Protein AF-A0A968JVI6-F1 (afdb_monomer_lite)

Sequence (259 aa):
MYRVFVDIMGSRYLGQNTLLYLMDGLWGTSEEHLPPAKFRTSPFNNNWSNSILASLDPVAIESVCLDILQKEFVTEEINSNDNLTRYNFVQWNAVDDYLHQAASSSNWPLGIIYDPDNSGIPLASLGVHEHWNNPDDMLYSGNLGTGNGIELIRSFYSEKLSSLNFKNEISVKNIKIFPNPANDFTFLSLTLQSDAIVKVTIFSLSGNEIFAPGLFKLHSGNHNLNISLNGVVSGYYTLITEVIVDGKTEISRIKLVVK

pLDDT: mean 86.93, std 12.97, range [35.56, 98.19]

Foldseek 3Di:
DDDVVLLQCQDPVHNVPDQKDKDQQQFDAQDPPWDTAQQCDPPRNRHGPRDIDMDRFPLQRVLLVLLSSQRRQVDFDCQDPVRGGHHNCSPDPPPCLSSVVLQDVVSDPPPDFHDSVPPPDGDDRRADHDFAPDPPVRQDCVNVVVDPHDGDQDDDDDDPPPPPDDPDPDQKDDFDWPDAQDEQKIKTKIAGQAFWWKWKWKADSSGDTPDTQDIDGDGGGIDIDIGGCVPPDFDKIKIWIWIGDPNDTDIDIDIGGYD

Radius of gyration: 24.38 Å; chains: 1; bounding box: 55×46×65 Å

Secondary structure (DSSP, 8-state):
---HHHHHHH-TTTGGG---EEEEESSB-SSTTSPPB-B-STTTSSB---EEEEES-HHHHHHHHHHHHHHH--S-BSS-TTS--B--GGGSTTTTHHHHHHH-GGGPPTT----TT-SS------S-----S-TTT---HHHHTSSSS--------------S------SEEEEEEESSSBSSEEEEEEEESS-EEEEEEEEETTS-EEEEEEEEEE-SEEEEEEEE-TTPPSEEEEEEEEEEETTEEEEEEEEEEE-

Structure (mmCIF, N/CA/C/O backbone):
data_AF-A0A968JVI6-F1
#
_entry.id   AF-A0A968JVI6-F1
#
loop_
_atom_site.group_PDB
_atom_site.id
_atom_site.type_symbol
_atom_site.label_atom_id
_atom_site.label_alt_id
_atom_site.label_comp_id
_atom_site.label_asym_id
_atom_site.label_entity_id
_atom_site.label_seq_id
_atom_site.pdbx_PDB_ins_code
_atom_site.Cartn_x
_atom_site.Cartn_y
_atom_site.Cartn_z
_atom_site.occupancy
_atom_site.B_iso_or_equiv
_atom_site.auth_seq_id
_atom_site.auth_comp_id
_atom_site.auth_asym_id
_atom_site.auth_atom_id
_atom_site.pdbx_PDB_model_num
ATOM 1 N N . MET A 1 1 ? 14.091 3.556 -21.023 1.00 91.56 1 MET A N 1
ATOM 2 C CA . MET A 1 1 ? 15.462 3.518 -20.455 1.00 91.56 1 MET A CA 1
ATOM 3 C C . MET A 1 1 ? 15.581 2.296 -19.552 1.00 91.56 1 MET A C 1
ATOM 5 O O . MET A 1 1 ? 14.561 1.898 -19.003 1.00 91.56 1 MET A O 1
ATOM 9 N N . TYR A 1 2 ? 16.768 1.692 -19.425 1.00 95.25 2 TYR A N 1
ATOM 10 C CA . TYR A 1 2 ? 17.009 0.608 -18.460 1.00 95.25 2 TYR A CA 1
ATOM 11 C C . TYR A 1 2 ? 16.780 1.091 -17.016 1.00 95.25 2 TYR A C 1
ATOM 13 O O . TYR A 1 2 ? 17.110 2.234 -16.687 1.00 95.25 2 TYR A O 1
ATOM 21 N N . ARG A 1 3 ? 16.214 0.232 -16.164 1.00 96.88 3 ARG A N 1
ATOM 22 C CA . ARG A 1 3 ? 15.854 0.521 -14.773 1.00 96.88 3 ARG A CA 1
ATOM 23 C C . ARG A 1 3 ? 16.437 -0.549 -13.851 1.00 96.88 3 ARG A C 1
ATOM 25 O O . ARG A 1 3 ? 15.940 -1.664 -13.789 1.00 96.88 3 ARG A O 1
ATOM 32 N N . VAL A 1 4 ? 17.461 -0.168 -13.087 1.00 95.94 4 VAL A N 1
ATOM 33 C CA . VAL A 1 4 ? 18.193 -1.071 -12.177 1.00 95.94 4 VAL A CA 1
ATOM 34 C C . VAL A 1 4 ? 17.304 -1.740 -11.122 1.00 95.94 4 VAL A C 1
ATOM 36 O O . VAL A 1 4 ? 17.571 -2.867 -10.719 1.00 95.94 4 VAL A O 1
ATOM 39 N N . PHE A 1 5 ? 16.217 -1.086 -10.702 1.00 95.62 5 PHE A N 1
ATOM 40 C CA . PHE A 1 5 ? 15.290 -1.656 -9.724 1.00 95.62 5 PHE A CA 1
ATOM 41 C C . PHE A 1 5 ? 14.633 -2.951 -10.207 1.00 95.62 5 PHE A C 1
ATOM 43 O O . PHE A 1 5 ? 14.422 -3.842 -9.393 1.00 95.62 5 PHE A O 1
ATOM 50 N N . VAL A 1 6 ? 14.410 -3.114 -11.516 1.00 97.25 6 VAL A N 1
ATOM 51 C CA . VAL A 1 6 ? 13.840 -4.351 -12.073 1.00 97.25 6 VAL A CA 1
ATOM 52 C C . VAL A 1 6 ? 14.776 -5.540 -11.829 1.00 97.25 6 VAL A C 1
ATOM 54 O O . VAL A 1 6 ? 14.314 -6.611 -11.451 1.00 97.25 6 VAL A O 1
ATOM 57 N N . ASP A 1 7 ? 16.095 -5.347 -11.948 1.00 96.25 7 ASP A N 1
ATOM 58 C CA . ASP A 1 7 ? 17.077 -6.396 -11.642 1.00 96.25 7 ASP A CA 1
ATOM 59 C C . ASP A 1 7 ? 17.171 -6.690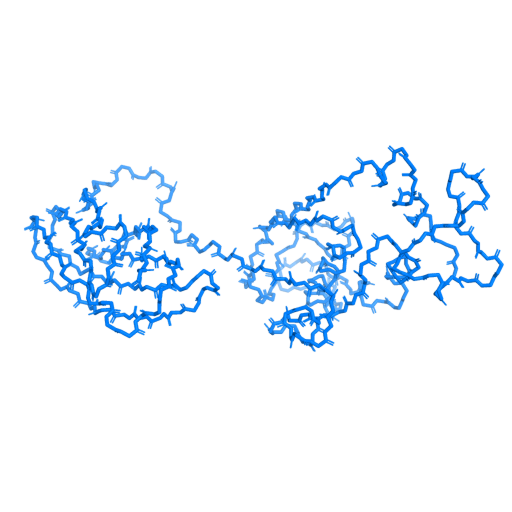 -10.141 1.00 96.25 7 ASP A C 1
ATOM 61 O O . ASP A 1 7 ? 17.319 -7.843 -9.742 1.00 96.25 7 ASP A O 1
ATOM 65 N N . ILE A 1 8 ? 17.049 -5.668 -9.289 1.00 95.25 8 ILE A N 1
ATOM 66 C CA . ILE A 1 8 ? 17.048 -5.843 -7.828 1.00 95.25 8 ILE A CA 1
ATOM 67 C C . ILE A 1 8 ? 15.812 -6.643 -7.387 1.00 95.25 8 ILE A C 1
ATOM 69 O O . ILE A 1 8 ? 15.939 -7.604 -6.623 1.00 95.25 8 ILE A O 1
ATOM 73 N N . MET A 1 9 ? 14.631 -6.282 -7.897 1.00 95.69 9 MET A N 1
ATOM 74 C CA . MET A 1 9 ? 13.372 -6.994 -7.649 1.00 95.69 9 MET A CA 1
ATOM 75 C C . MET A 1 9 ? 13.391 -8.402 -8.256 1.00 95.69 9 MET A C 1
ATOM 77 O O . MET A 1 9 ? 12.853 -9.340 -7.678 1.00 95.69 9 MET A O 1
ATOM 81 N N . GLY A 1 10 ? 14.026 -8.569 -9.413 1.00 95.12 10 GLY A N 1
ATOM 82 C CA . GLY A 1 10 ? 14.095 -9.840 -10.120 1.00 95.12 10 GLY A CA 1
ATOM 83 C C . GLY A 1 10 ? 15.211 -10.773 -9.663 1.00 95.12 10 GLY A C 1
ATOM 84 O O . GLY A 1 10 ? 15.211 -11.926 -10.072 1.00 95.12 10 GLY A O 1
ATOM 85 N N . SER A 1 11 ? 16.173 -10.329 -8.852 1.00 94.31 11 SER A N 1
ATOM 86 C CA . SER A 1 11 ? 17.315 -11.169 -8.477 1.00 94.31 11 SER A CA 1
ATOM 87 C C . SER A 1 11 ? 16.909 -12.318 -7.556 1.00 94.31 11 SER A C 1
ATOM 89 O O . SER A 1 11 ? 16.212 -12.114 -6.553 1.00 94.31 11 SER A O 1
ATOM 91 N N . ARG A 1 12 ? 17.461 -13.514 -7.806 1.00 92.31 12 ARG A N 1
ATOM 92 C CA . ARG A 1 12 ? 17.293 -14.679 -6.923 1.00 92.31 12 ARG A CA 1
ATOM 93 C C . ARG A 1 12 ? 17.765 -14.464 -5.493 1.00 92.31 12 ARG A C 1
ATOM 95 O O . ARG A 1 12 ? 17.363 -15.204 -4.610 1.00 92.31 12 ARG A O 1
ATOM 102 N N . TYR A 1 13 ? 18.672 -13.519 -5.252 1.00 90.88 13 TYR A N 1
ATOM 103 C CA . TYR A 1 13 ? 19.233 -13.288 -3.919 1.00 90.88 13 TYR A CA 1
ATOM 104 C C . TYR A 1 13 ? 18.438 -12.275 -3.097 1.00 90.88 13 TYR A C 1
ATOM 106 O O . TYR A 1 13 ? 18.638 -12.205 -1.887 1.00 90.88 13 TYR A O 1
ATOM 114 N N . LEU A 1 14 ? 17.564 -11.501 -3.745 1.00 88.69 14 LEU A N 1
ATOM 115 C CA . LEU A 1 14 ? 16.794 -10.430 -3.123 1.00 88.69 14 LEU A CA 1
ATOM 116 C C . LEU A 1 14 ? 15.301 -10.662 -3.353 1.00 88.69 14 LEU A C 1
ATOM 118 O O . LEU A 1 14 ? 14.672 -11.368 -2.56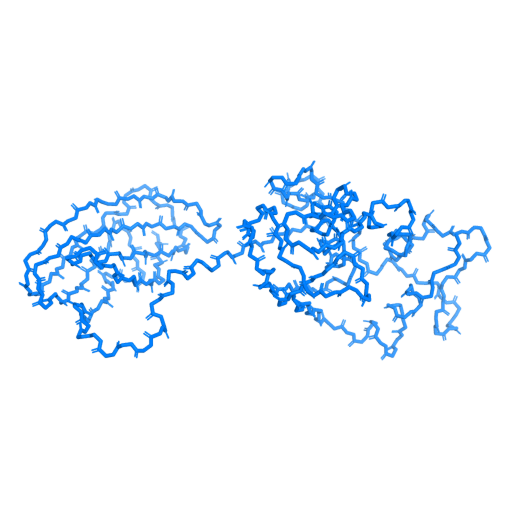3 1.00 88.69 14 LEU A O 1
ATOM 122 N N . GLY A 1 15 ? 14.727 -10.101 -4.421 1.00 89.19 15 GLY A N 1
ATOM 123 C CA . GLY A 1 15 ? 13.276 -10.081 -4.583 1.00 89.19 15 GLY A CA 1
ATOM 124 C C . GLY A 1 15 ? 12.644 -11.462 -4.760 1.00 89.19 15 GLY A C 1
ATOM 125 O O . GLY A 1 15 ? 11.678 -11.746 -4.064 1.00 89.19 15 GLY A O 1
ATOM 126 N N . GLN A 1 16 ? 13.224 -12.388 -5.538 1.00 87.75 16 GLN A N 1
ATOM 127 C CA . GLN A 1 16 ? 12.621 -13.733 -5.674 1.00 87.75 16 GLN A CA 1
ATOM 128 C C . GLN A 1 16 ? 12.707 -14.589 -4.394 1.00 87.75 16 GLN A C 1
ATOM 130 O O . GLN A 1 16 ? 12.005 -15.591 -4.276 1.00 87.75 16 GLN A O 1
ATOM 135 N N . ASN A 1 17 ? 13.547 -14.204 -3.427 1.00 91.00 17 ASN A N 1
ATOM 136 C CA . ASN A 1 17 ? 13.607 -14.828 -2.100 1.00 91.00 17 ASN A CA 1
ATOM 137 C C . ASN A 1 17 ? 12.777 -14.070 -1.048 1.00 91.00 17 ASN A C 1
ATOM 139 O O . ASN A 1 17 ? 12.772 -14.454 0.124 1.00 91.00 17 ASN A O 1
ATOM 143 N N . THR A 1 18 ? 12.089 -12.998 -1.441 1.00 91.75 18 THR A N 1
ATOM 144 C CA . THR A 1 18 ? 11.272 -12.178 -0.549 1.00 91.75 18 THR A CA 1
ATOM 145 C C . THR A 1 18 ? 9.805 -12.541 -0.725 1.00 91.75 18 THR A C 1
ATOM 147 O O . THR A 1 18 ? 9.250 -12.431 -1.810 1.00 91.75 18 THR A O 1
ATOM 150 N N . LEU A 1 19 ? 9.168 -12.984 0.361 1.00 92.62 19 LEU A N 1
ATOM 151 C CA . LEU A 1 19 ? 7.751 -13.358 0.344 1.00 92.62 19 LEU A CA 1
ATOM 152 C C . LEU A 1 19 ? 6.831 -12.205 0.761 1.00 92.62 19 LEU A C 1
ATOM 154 O O . LEU A 1 19 ? 5.738 -12.074 0.228 1.00 92.62 19 LEU A O 1
ATOM 158 N N . LEU A 1 20 ? 7.241 -11.413 1.754 1.00 95.44 20 LEU A N 1
ATOM 159 C CA . LEU A 1 20 ? 6.416 -10.376 2.368 1.00 95.44 20 LEU A CA 1
ATOM 160 C C . LEU A 1 20 ? 7.133 -9.032 2.302 1.00 95.44 20 LEU A C 1
ATOM 162 O O . LEU A 1 20 ? 8.253 -8.899 2.795 1.00 95.44 20 LEU A O 1
ATOM 166 N N . TYR A 1 21 ? 6.437 -8.038 1.766 1.00 95.88 21 TYR A N 1
ATOM 167 C CA . TYR A 1 21 ? 6.870 -6.653 1.690 1.00 95.88 21 TYR A CA 1
ATOM 168 C C . TYR A 1 21 ? 6.099 -5.836 2.717 1.00 95.88 21 TYR A C 1
ATOM 170 O O . TYR A 1 21 ? 4.871 -5.903 2.767 1.00 95.88 21 TYR A O 1
ATOM 178 N N . LEU A 1 22 ? 6.825 -5.082 3.542 1.00 96.81 22 LEU A N 1
ATOM 179 C CA . LEU A 1 22 ? 6.268 -4.167 4.533 1.00 96.81 22 LEU A CA 1
ATOM 180 C C . LEU A 1 22 ? 6.827 -2.772 4.276 1.00 96.81 22 LEU A C 1
ATOM 182 O O . LEU A 1 22 ? 8.042 -2.584 4.287 1.00 96.81 22 LEU A O 1
ATOM 186 N N . MET A 1 23 ? 5.939 -1.805 4.080 1.00 95.69 23 MET A N 1
ATOM 187 C CA . MET A 1 23 ? 6.285 -0.393 3.998 1.00 95.69 23 MET A CA 1
ATOM 188 C C . MET A 1 23 ? 5.797 0.302 5.267 1.00 95.69 23 MET A C 1
ATOM 190 O O . MET A 1 23 ? 4.608 0.264 5.592 1.00 95.69 23 MET A O 1
ATOM 194 N N . ASP A 1 24 ? 6.737 0.908 5.988 1.00 94.44 24 ASP A N 1
ATOM 195 C CA . ASP A 1 24 ? 6.455 1.791 7.114 1.00 94.44 24 ASP A CA 1
ATOM 196 C C . ASP A 1 24 ? 6.419 3.237 6.612 1.00 94.44 24 ASP A C 1
ATOM 198 O O . ASP A 1 24 ? 7.422 3.794 6.165 1.00 94.44 24 ASP A O 1
ATOM 202 N N . GLY A 1 25 ? 5.233 3.826 6.679 1.00 92.25 25 GLY A N 1
ATOM 203 C CA . GLY A 1 25 ? 4.957 5.211 6.351 1.00 92.25 25 GLY A CA 1
ATOM 204 C C . GLY A 1 25 ? 4.642 6.013 7.602 1.00 92.25 25 GLY A C 1
ATOM 205 O O . GLY A 1 25 ? 3.619 6.697 7.623 1.00 92.25 25 GLY A O 1
ATOM 206 N N . LEU A 1 26 ? 5.464 5.932 8.654 1.00 90.94 26 LEU A N 1
ATOM 207 C CA . LEU A 1 26 ? 5.323 6.759 9.859 1.00 90.94 26 LEU A CA 1
ATOM 208 C C . LEU A 1 26 ? 5.220 8.254 9.509 1.00 90.94 26 LEU A C 1
ATOM 210 O O . LEU A 1 26 ? 4.317 8.949 9.975 1.00 90.94 26 LEU A O 1
ATOM 214 N N . TRP A 1 27 ? 6.106 8.727 8.634 1.00 91.06 27 TRP A N 1
ATOM 215 C CA . TRP A 1 27 ? 6.087 10.063 8.040 1.00 91.06 27 TRP A CA 1
ATOM 216 C C . TRP A 1 27 ? 6.638 10.011 6.611 1.00 91.06 27 TRP A C 1
ATOM 218 O O . TRP A 1 27 ? 7.343 9.074 6.242 1.00 91.06 27 TRP A O 1
ATOM 228 N N . GLY A 1 28 ? 6.327 11.031 5.815 1.00 90.00 28 GLY A N 1
ATOM 229 C CA . GLY A 1 28 ? 6.831 11.180 4.453 1.00 90.00 28 GLY A CA 1
ATOM 230 C C . GLY A 1 28 ? 7.122 12.637 4.126 1.00 90.00 28 GLY A C 1
ATOM 231 O O . GLY A 1 28 ? 6.898 13.536 4.938 1.00 90.00 28 GLY A O 1
ATOM 232 N N . THR A 1 29 ? 7.639 12.876 2.931 1.00 91.06 29 THR A N 1
ATOM 233 C CA . THR A 1 29 ? 7.911 14.214 2.406 1.00 91.06 29 THR A CA 1
ATOM 234 C C . THR A 1 29 ? 7.862 14.176 0.879 1.00 91.06 29 THR A C 1
ATOM 236 O O . THR A 1 29 ? 7.792 13.095 0.295 1.00 91.06 29 THR A O 1
ATOM 239 N N . SER A 1 30 ? 7.846 15.337 0.227 1.00 89.88 30 SER A N 1
ATOM 240 C CA . SER A 1 30 ? 7.785 15.417 -1.239 1.00 89.88 30 SER A CA 1
ATOM 241 C C . SER A 1 30 ? 9.109 15.090 -1.927 1.00 89.88 30 SER A C 1
ATOM 243 O O . SER A 1 30 ? 9.121 14.895 -3.138 1.00 89.88 30 SER A O 1
ATOM 245 N N . GLU A 1 31 ? 10.218 15.102 -1.185 1.00 88.69 31 GLU A N 1
ATOM 246 C CA . GLU A 1 31 ? 11.563 14.894 -1.722 1.00 88.69 31 GLU A CA 1
ATOM 247 C C . GLU A 1 31 ? 12.521 14.417 -0.627 1.00 88.69 31 GLU A C 1
ATOM 249 O O . GLU A 1 31 ? 12.435 14.864 0.515 1.00 88.69 31 GLU A O 1
ATOM 254 N N . GLU A 1 32 ? 13.465 13.543 -0.965 1.00 84.44 32 GLU A N 1
ATOM 255 C CA . GLU A 1 32 ? 14.332 12.817 -0.032 1.00 84.44 32 GLU A CA 1
ATOM 256 C C . GLU A 1 32 ? 15.173 13.694 0.908 1.00 84.44 32 GLU A C 1
ATOM 258 O O . GLU A 1 32 ? 15.596 13.227 1.965 1.00 84.44 32 GLU A O 1
ATOM 263 N N . HIS A 1 33 ? 15.419 14.955 0.547 1.00 86.81 33 HIS A N 1
ATOM 264 C CA . HIS A 1 33 ? 16.239 15.880 1.330 1.00 86.81 33 HIS A CA 1
ATOM 265 C C . HIS A 1 33 ? 15.424 16.906 2.134 1.00 86.81 33 HIS A C 1
ATOM 267 O O . HIS A 1 33 ? 16.001 17.741 2.838 1.00 86.81 33 HIS A O 1
ATOM 273 N N . LEU A 1 34 ? 14.094 16.857 2.046 1.00 88.00 34 LEU A N 1
ATOM 274 C CA . LEU A 1 34 ? 13.204 17.755 2.769 1.00 88.00 34 LEU A CA 1
ATOM 275 C C . LEU A 1 34 ? 12.828 17.204 4.153 1.00 88.00 34 LEU A C 1
ATOM 277 O O . LEU A 1 34 ? 12.801 15.991 4.372 1.00 88.00 34 LEU A O 1
ATOM 281 N N . PRO A 1 35 ? 12.506 18.085 5.117 1.00 88.81 35 PRO A N 1
ATOM 282 C CA . PRO A 1 35 ? 11.992 17.657 6.414 1.00 88.81 35 PRO A CA 1
ATOM 283 C C . PRO A 1 35 ? 10.658 16.891 6.283 1.00 88.81 35 PRO A C 1
ATOM 285 O O . PRO A 1 35 ? 9.941 17.061 5.291 1.00 88.81 35 PRO A O 1
ATOM 288 N N . PRO A 1 36 ? 10.289 16.085 7.300 1.00 89.62 36 PRO A N 1
ATOM 289 C CA . PRO A 1 36 ? 9.001 15.401 7.349 1.00 89.62 36 PRO A CA 1
ATOM 290 C C . PRO A 1 36 ? 7.832 16.379 7.192 1.00 89.62 36 PRO A C 1
ATOM 292 O O . PRO A 1 36 ? 7.760 17.391 7.893 1.00 89.62 36 PRO A O 1
ATOM 295 N N . ALA A 1 37 ? 6.889 16.048 6.315 1.00 88.44 37 ALA A N 1
ATOM 296 C CA . ALA A 1 37 ? 5.696 16.839 6.061 1.00 88.44 37 ALA A CA 1
ATOM 297 C C . ALA A 1 37 ? 4.436 16.053 6.431 1.00 88.44 37 ALA A C 1
ATOM 299 O O . ALA A 1 37 ? 4.342 14.838 6.244 1.00 88.44 37 ALA A O 1
ATOM 300 N N . LYS A 1 38 ? 3.432 16.766 6.943 1.00 89.50 38 LYS A N 1
ATOM 301 C CA . LYS A 1 38 ? 2.105 16.191 7.155 1.00 89.50 38 LYS A CA 1
ATOM 302 C C . LYS A 1 38 ? 1.387 16.010 5.826 1.00 89.50 38 LYS A C 1
ATOM 304 O O . LYS A 1 38 ? 1.489 16.852 4.926 1.00 89.50 38 LYS A O 1
ATOM 309 N N . PHE A 1 39 ? 0.627 14.927 5.752 1.00 90.44 39 PHE A N 1
ATOM 310 C CA . PHE A 1 39 ? -0.217 14.621 4.618 1.00 90.44 39 PHE A CA 1
ATOM 311 C C . PHE A 1 39 ? -1.553 15.337 4.811 1.00 90.44 39 PHE A C 1
ATOM 313 O O . PHE A 1 39 ? -2.240 15.161 5.821 1.00 90.44 39 PHE A O 1
ATOM 320 N N . ARG A 1 40 ? -1.887 16.219 3.877 1.00 87.62 40 ARG A N 1
ATOM 321 C CA . ARG A 1 40 ? -3.052 17.103 3.908 1.00 87.62 40 ARG A CA 1
ATOM 322 C C . ARG A 1 40 ? -4.293 16.409 3.378 1.00 87.62 40 ARG A C 1
ATOM 324 O O . ARG A 1 40 ? -5.392 16.723 3.825 1.00 87.62 40 ARG A O 1
ATOM 331 N N . THR A 1 41 ? -4.124 15.477 2.449 1.00 85.81 41 THR A N 1
ATOM 332 C CA . THR A 1 41 ? -5.240 14.786 1.811 1.00 85.81 41 THR A CA 1
ATOM 333 C C . THR A 1 41 ? -5.862 13.731 2.728 1.00 85.81 41 THR A C 1
ATOM 335 O O . THR A 1 41 ? -5.234 13.221 3.660 1.00 85.81 41 THR A O 1
ATOM 338 N N . SER A 1 42 ? -7.137 13.411 2.493 1.00 83.19 42 SER A N 1
ATOM 339 C CA . SER A 1 42 ? -7.788 12.258 3.127 1.00 83.19 42 SER A CA 1
ATOM 340 C C . SER A 1 42 ? -7.028 10.975 2.752 1.00 83.19 42 SER A C 1
ATOM 342 O O . SER A 1 42 ? -6.632 10.843 1.592 1.00 83.19 42 SER A O 1
ATOM 344 N N . PRO A 1 43 ? -6.816 10.012 3.662 1.00 83.00 43 PRO A N 1
ATOM 345 C CA . PRO A 1 43 ? -7.399 9.879 5.004 1.00 83.00 43 PRO A CA 1
ATOM 346 C C . PRO A 1 43 ? -6.647 10.629 6.118 1.00 83.00 43 PRO A C 1
ATOM 348 O O . PRO A 1 43 ? -7.119 10.662 7.254 1.00 83.00 43 PRO A O 1
ATOM 351 N N . PHE A 1 44 ? -5.494 11.227 5.820 1.00 86.44 44 PHE A N 1
ATOM 352 C CA . PHE A 1 44 ? -4.582 11.783 6.824 1.00 86.44 44 PHE A CA 1
ATOM 353 C C . PHE A 1 44 ? -5.046 13.130 7.380 1.00 86.44 44 PHE A C 1
ATOM 355 O O . PHE A 1 44 ? -4.888 13.379 8.572 1.00 86.44 44 PHE A O 1
ATOM 362 N N . ASN A 1 45 ? -5.677 13.965 6.547 1.00 84.81 45 ASN A N 1
ATOM 363 C CA . ASN A 1 45 ? -6.339 15.210 6.953 1.00 84.81 45 ASN A CA 1
ATOM 364 C C . ASN A 1 45 ? -5.436 16.148 7.781 1.00 84.81 45 ASN A C 1
ATOM 366 O O . ASN A 1 45 ? -5.762 16.533 8.904 1.00 84.81 45 ASN A O 1
ATOM 370 N N . ASN A 1 46 ? -4.296 16.530 7.202 1.00 85.38 46 ASN A N 1
ATOM 371 C CA . ASN A 1 46 ? -3.253 17.351 7.822 1.00 85.38 46 ASN A CA 1
ATOM 372 C C . ASN A 1 46 ? -2.614 16.692 9.059 1.00 85.38 46 ASN A C 1
ATOM 374 O O . ASN A 1 46 ? -2.428 17.319 10.108 1.00 85.38 46 ASN A O 1
ATOM 378 N N . ASN A 1 47 ? -2.265 15.413 8.927 1.00 87.44 47 ASN A N 1
ATOM 379 C CA . ASN A 1 47 ? -1.601 14.624 9.961 1.00 87.44 47 ASN A CA 1
ATOM 380 C C . ASN A 1 47 ? -0.438 13.816 9.367 1.00 87.44 47 ASN A C 1
ATOM 382 O O . ASN A 1 47 ? -0.223 13.811 8.158 1.00 87.44 47 ASN A O 1
ATOM 386 N N . TRP A 1 48 ? 0.352 13.163 10.213 1.00 90.25 48 TRP A N 1
ATOM 387 C CA . TRP A 1 48 ? 1.385 12.238 9.752 1.00 90.25 48 TRP A CA 1
ATOM 388 C C . TRP A 1 48 ? 0.753 11.049 9.028 1.00 90.25 48 TRP A C 1
ATOM 390 O O . TRP A 1 48 ? -0.341 10.612 9.397 1.00 90.25 48 TRP A O 1
ATOM 400 N N . SER A 1 49 ? 1.453 10.523 8.022 1.00 90.94 49 SER A N 1
ATOM 401 C CA . SER A 1 49 ? 0.982 9.379 7.244 1.00 90.94 49 SER A CA 1
ATOM 402 C C . SER A 1 49 ? 0.704 8.162 8.134 1.00 90.94 49 SER A C 1
ATOM 404 O O . SER A 1 49 ? -0.278 7.475 7.880 1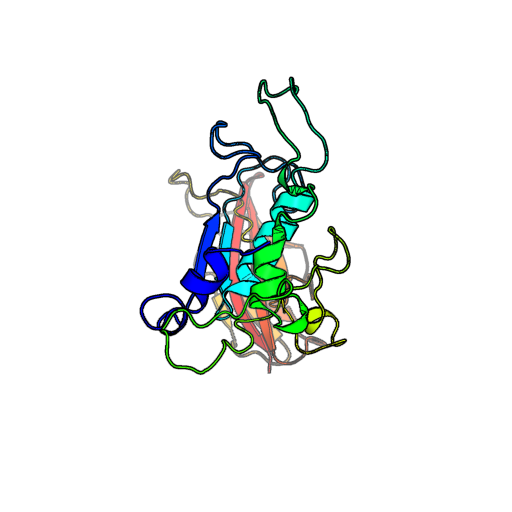.00 90.94 49 SER A O 1
ATOM 406 N N . ASN A 1 50 ? 1.468 7.931 9.216 1.00 89.75 50 ASN A N 1
ATOM 407 C CA . ASN A 1 50 ? 1.186 6.926 10.261 1.00 89.75 50 ASN A CA 1
ATOM 408 C C . ASN A 1 50 ? 0.626 5.593 9.722 1.00 89.75 50 ASN A C 1
ATOM 410 O O . ASN A 1 50 ? -0.369 5.071 10.231 1.00 89.75 50 ASN A O 1
ATOM 414 N N . SER A 1 51 ? 1.213 5.081 8.645 1.00 90.69 51 SER A N 1
ATOM 415 C CA . SER A 1 51 ? 0.664 3.952 7.893 1.00 90.69 51 SER A CA 1
ATOM 416 C C . SER A 1 51 ? 1.629 2.782 7.885 1.00 90.69 51 SER A C 1
ATOM 418 O O . SER A 1 51 ? 2.837 2.974 7.832 1.00 90.69 51 SER A O 1
ATOM 420 N N . ILE A 1 52 ? 1.084 1.568 7.884 1.00 93.62 52 ILE A N 1
ATOM 421 C CA . ILE A 1 52 ? 1.823 0.351 7.547 1.00 93.62 52 ILE A CA 1
ATOM 422 C C . ILE A 1 52 ? 1.101 -0.283 6.365 1.00 93.62 52 ILE A C 1
ATOM 424 O O . ILE A 1 52 ? -0.101 -0.545 6.449 1.00 93.62 52 ILE A O 1
ATOM 428 N N . LEU A 1 53 ? 1.827 -0.520 5.277 1.00 95.31 53 LEU A N 1
ATOM 429 C CA . LEU A 1 53 ? 1.338 -1.252 4.114 1.00 95.31 53 LEU A CA 1
ATOM 430 C C . LEU A 1 53 ? 2.046 -2.602 4.042 1.00 95.31 53 LEU A C 1
ATOM 432 O O . LEU A 1 53 ? 3.224 -2.716 4.381 1.00 95.31 53 LEU A O 1
ATOM 436 N N . ALA A 1 54 ? 1.317 -3.626 3.608 1.00 96.38 54 ALA A N 1
ATOM 437 C CA . ALA A 1 54 ? 1.821 -4.985 3.496 1.00 96.38 54 ALA A CA 1
ATOM 438 C C . ALA A 1 54 ? 1.334 -5.632 2.198 1.00 96.38 54 ALA A C 1
ATOM 440 O O . ALA A 1 54 ? 0.170 -5.469 1.836 1.00 96.38 54 ALA A O 1
ATOM 441 N N . SER A 1 55 ? 2.204 -6.383 1.524 1.00 97.12 55 SER A N 1
ATOM 442 C CA . SER A 1 55 ? 1.874 -7.096 0.286 1.00 97.12 55 SER A CA 1
ATOM 443 C C . SER A 1 55 ? 2.741 -8.339 0.103 1.00 97.12 55 SER A C 1
ATOM 445 O O . SER A 1 55 ? 3.870 -8.396 0.591 1.00 97.12 55 SER A O 1
ATOM 447 N N . LEU A 1 56 ? 2.218 -9.324 -0.626 1.00 95.81 56 LEU A N 1
ATOM 448 C CA . LEU A 1 56 ? 2.995 -10.455 -1.157 1.00 95.81 56 LEU A CA 1
ATOM 449 C C . LEU A 1 56 ? 3.483 -10.202 -2.595 1.00 95.81 56 LEU A C 1
ATOM 451 O O . LEU A 1 56 ? 4.189 -11.026 -3.163 1.00 95.81 56 LEU A O 1
ATOM 455 N N . ASP A 1 57 ? 3.084 -9.073 -3.177 1.00 96.88 57 ASP A N 1
ATOM 456 C CA . ASP A 1 57 ? 3.462 -8.611 -4.507 1.00 96.88 57 ASP A CA 1
ATOM 457 C C . ASP A 1 57 ? 4.289 -7.311 -4.363 1.00 96.88 57 ASP A C 1
ATOM 459 O O . ASP A 1 57 ? 3.755 -6.310 -3.855 1.00 96.88 57 ASP A O 1
ATOM 463 N N . PRO A 1 58 ? 5.577 -7.314 -4.767 1.00 96.44 58 PRO A N 1
ATOM 464 C CA . PRO A 1 58 ? 6.457 -6.149 -4.664 1.00 96.44 58 PRO A CA 1
ATOM 465 C C . PRO A 1 58 ? 6.040 -4.983 -5.555 1.00 96.44 58 PRO A C 1
ATOM 467 O O . PRO A 1 58 ? 6.229 -3.827 -5.188 1.00 96.44 58 PRO A O 1
ATOM 470 N N . VAL A 1 59 ? 5.487 -5.271 -6.730 1.00 97.94 59 VAL A N 1
ATOM 471 C CA . VAL A 1 59 ? 5.095 -4.242 -7.693 1.00 97.94 59 VAL A CA 1
ATOM 472 C C . VAL A 1 59 ? 3.804 -3.574 -7.226 1.00 97.94 59 VAL A C 1
ATOM 474 O O . VAL A 1 59 ? 3.677 -2.349 -7.285 1.00 97.94 59 VAL A O 1
ATOM 477 N N . ALA A 1 60 ? 2.868 -4.352 -6.681 1.00 98.19 60 ALA A N 1
ATOM 478 C CA . ALA A 1 60 ? 1.592 -3.840 -6.197 1.00 98.19 60 ALA A CA 1
ATOM 479 C C . ALA A 1 60 ? 1.756 -2.872 -5.016 1.00 98.19 60 ALA A C 1
ATOM 481 O O . ALA A 1 60 ? 1.121 -1.818 -5.001 1.00 98.19 60 ALA A O 1
ATOM 482 N N . ILE A 1 61 ? 2.613 -3.186 -4.032 1.00 97.69 61 ILE A N 1
ATOM 483 C CA . ILE A 1 61 ? 2.804 -2.301 -2.866 1.00 97.69 61 ILE A CA 1
ATOM 484 C C . ILE A 1 61 ? 3.408 -0.957 -3.265 1.00 97.69 61 ILE A C 1
ATOM 486 O O . ILE A 1 61 ? 2.945 0.080 -2.797 1.00 97.69 61 ILE A O 1
ATOM 490 N N . GLU A 1 62 ? 4.392 -0.960 -4.163 1.00 97.31 62 GLU A N 1
ATOM 491 C CA . GLU A 1 62 ? 5.015 0.271 -4.644 1.00 97.31 62 GLU A CA 1
ATOM 492 C C . GLU A 1 62 ? 4.066 1.077 -5.540 1.00 97.31 62 GLU A C 1
ATOM 494 O O . GLU A 1 62 ? 4.052 2.303 -5.445 1.00 97.31 62 GLU A O 1
ATOM 499 N N . SER A 1 63 ? 3.197 0.410 -6.310 1.00 98.00 63 SER A N 1
ATOM 500 C CA . SER A 1 63 ? 2.119 1.064 -7.073 1.00 98.00 63 SER A CA 1
ATOM 501 C C . SER A 1 63 ? 1.143 1.808 -6.156 1.00 98.00 63 SER A C 1
ATOM 503 O O . SER A 1 63 ? 0.837 2.976 -6.385 1.00 98.00 63 SER A O 1
ATOM 505 N N . VAL A 1 64 ? 0.715 1.174 -5.058 1.00 97.62 64 VAL A N 1
ATOM 506 C CA . VAL A 1 64 ? -0.164 1.810 -4.062 1.00 97.62 64 VAL A CA 1
ATOM 507 C C . VAL A 1 64 ? 0.544 2.970 -3.353 1.00 97.62 64 VAL A C 1
ATOM 509 O O . VAL A 1 64 ? -0.051 4.027 -3.140 1.00 97.62 64 VAL A O 1
ATOM 512 N N . CYS A 1 65 ? 1.816 2.803 -2.978 1.00 96.38 65 CYS A N 1
ATOM 513 C CA . CYS A 1 65 ? 2.598 3.875 -2.361 1.00 96.38 65 CYS A CA 1
ATOM 514 C C . CYS A 1 65 ? 2.755 5.080 -3.295 1.00 96.38 65 CYS A C 1
ATOM 516 O O . CYS A 1 65 ? 2.618 6.219 -2.843 1.00 96.38 65 CYS A O 1
ATOM 518 N N . LEU A 1 66 ? 3.015 4.839 -4.580 1.00 96.38 66 LEU A N 1
ATOM 519 C CA . LEU A 1 66 ? 3.113 5.885 -5.589 1.00 96.38 66 LEU A CA 1
ATOM 520 C C . LEU A 1 66 ? 1.809 6.669 -5.699 1.00 96.38 66 LEU A C 1
ATOM 522 O O . LEU A 1 66 ? 1.833 7.891 -5.592 1.00 96.38 66 LEU A O 1
ATOM 526 N N . ASP A 1 67 ? 0.685 5.974 -5.845 1.00 97.00 67 ASP A N 1
ATOM 527 C CA . ASP A 1 67 ? -0.639 6.585 -5.932 1.00 97.00 67 ASP A CA 1
ATOM 528 C C . ASP A 1 67 ? -0.922 7.481 -4.706 1.00 97.00 67 ASP A C 1
ATOM 530 O O . ASP A 1 67 ? -1.377 8.620 -4.841 1.00 97.00 67 ASP A O 1
ATOM 534 N N . ILE A 1 68 ? -0.580 7.023 -3.493 1.00 95.38 68 ILE A N 1
ATOM 535 C CA . ILE A 1 68 ? -0.697 7.818 -2.255 1.00 95.38 68 ILE A CA 1
ATOM 536 C C . ILE A 1 68 ? 0.139 9.102 -2.331 1.00 95.38 68 ILE A C 1
ATOM 538 O O . ILE A 1 68 ? -0.351 10.178 -1.975 1.00 95.38 68 ILE A O 1
ATOM 542 N N . LEU A 1 69 ? 1.387 9.015 -2.793 1.00 94.94 69 LEU A N 1
ATOM 543 C CA . LEU A 1 69 ? 2.257 10.181 -2.940 1.00 94.94 69 LEU A CA 1
ATOM 544 C C . LEU A 1 69 ? 1.755 11.128 -4.041 1.00 94.94 69 LEU A C 1
ATOM 546 O O . LEU A 1 69 ? 1.757 12.342 -3.842 1.00 94.94 69 LEU A O 1
ATOM 550 N N . GLN A 1 70 ? 1.267 10.603 -5.165 1.00 95.00 70 GLN A N 1
ATOM 551 C CA . GLN A 1 70 ? 0.678 11.393 -6.249 1.00 95.00 70 GLN A CA 1
ATOM 552 C C . GLN A 1 70 ? -0.618 12.084 -5.821 1.00 95.00 70 GLN A C 1
ATOM 554 O O . GLN A 1 70 ? -0.868 13.222 -6.211 1.00 95.00 70 GLN A O 1
ATOM 559 N N . LYS A 1 71 ? -1.427 11.457 -4.966 1.00 94.00 71 LYS A N 1
ATOM 560 C CA . LYS A 1 71 ? -2.575 12.126 -4.343 1.00 94.00 71 LYS A CA 1
ATOM 561 C C . LYS A 1 71 ? -2.136 13.302 -3.475 1.00 94.00 71 LYS A C 1
ATOM 563 O O . LYS A 1 71 ? -2.770 14.353 -3.494 1.00 94.00 71 LYS A O 1
ATOM 568 N N . GLU A 1 72 ? -1.076 13.116 -2.695 1.00 93.50 72 GLU A N 1
ATOM 569 C CA . GLU A 1 72 ? -0.636 14.086 -1.695 1.00 93.50 72 GLU A CA 1
ATOM 570 C C . GLU A 1 72 ? 0.134 15.278 -2.289 1.00 93.50 72 GLU A C 1
ATOM 572 O O . GLU A 1 72 ? 0.018 16.407 -1.803 1.00 93.50 72 GLU A O 1
ATOM 577 N N . PHE A 1 73 ? 0.928 15.047 -3.334 1.00 92.31 73 PHE A N 1
ATOM 578 C CA . PHE A 1 73 ? 1.850 16.028 -3.906 1.00 92.31 73 PHE A CA 1
ATOM 579 C C . PHE A 1 73 ? 1.463 16.378 -5.345 1.00 92.31 73 PHE A C 1
ATOM 581 O O . PHE A 1 73 ? 2.118 15.984 -6.309 1.00 92.31 73 PHE A O 1
ATOM 588 N N . VAL A 1 74 ? 0.372 17.133 -5.492 1.00 90.56 74 VAL A N 1
ATOM 589 C CA . VAL A 1 74 ? -0.169 17.549 -6.802 1.00 90.56 74 VAL A CA 1
ATOM 590 C C . VAL A 1 74 ? 0.417 18.865 -7.323 1.00 90.56 74 VAL A C 1
ATOM 592 O O . VAL A 1 74 ? 0.594 19.040 -8.528 1.00 90.56 74 VAL A O 1
ATOM 595 N N . THR A 1 75 ? 0.756 19.795 -6.431 1.00 83.19 75 THR A N 1
ATOM 596 C CA . THR A 1 75 ? 1.243 21.137 -6.778 1.00 83.19 75 THR A CA 1
ATOM 597 C C . THR A 1 75 ? 2.514 21.470 -6.016 1.00 83.19 75 THR A C 1
ATOM 599 O O . THR A 1 75 ? 2.630 21.163 -4.830 1.00 83.19 75 THR A O 1
ATOM 602 N N . GLU A 1 76 ? 3.450 22.131 -6.694 1.00 82.62 76 GLU A N 1
ATOM 603 C CA . GLU A 1 76 ? 4.653 22.672 -6.067 1.00 82.62 76 GLU A CA 1
ATOM 604 C C . GLU A 1 76 ? 4.298 23.883 -5.189 1.00 82.62 76 GLU A C 1
ATOM 606 O O . GLU A 1 76 ? 3.634 24.825 -5.627 1.00 82.62 76 GLU A O 1
ATOM 611 N N . GLU A 1 77 ? 4.741 23.861 -3.935 1.00 76.88 77 GLU A N 1
ATOM 612 C CA . GLU A 1 77 ? 4.538 24.920 -2.951 1.00 76.88 77 GLU A CA 1
ATOM 613 C C . GLU A 1 77 ? 5.878 25.286 -2.321 1.00 76.88 77 GLU A C 1
ATOM 615 O O . GLU A 1 77 ? 6.331 24.664 -1.363 1.00 76.88 77 GLU A O 1
ATOM 620 N N . ILE A 1 78 ? 6.518 26.331 -2.835 1.00 72.50 78 ILE A N 1
ATOM 621 C CA . ILE A 1 78 ? 7.855 26.719 -2.368 1.00 72.50 78 ILE A CA 1
ATOM 622 C C . ILE A 1 78 ? 7.798 27.396 -0.985 1.00 72.50 78 ILE A C 1
ATOM 624 O O . ILE A 1 78 ? 8.720 27.244 -0.188 1.00 72.50 78 ILE A O 1
ATOM 628 N N . ASN A 1 79 ? 6.683 28.070 -0.671 1.00 64.44 79 ASN A N 1
ATOM 629 C CA . ASN A 1 79 ? 6.435 28.771 0.592 1.00 64.44 79 ASN A CA 1
ATOM 630 C C . ASN A 1 79 ? 5.005 28.489 1.073 1.00 64.44 79 ASN A C 1
ATOM 632 O O . ASN A 1 79 ? 4.103 29.308 0.888 1.00 64.44 79 ASN A O 1
ATOM 636 N N . SER A 1 80 ? 4.768 27.302 1.628 1.00 61.22 80 SER A N 1
ATOM 637 C CA . SER A 1 80 ? 3.464 26.994 2.218 1.00 61.22 80 SER A CA 1
ATOM 638 C C . SER A 1 80 ? 3.262 27.742 3.544 1.00 61.22 80 SER A C 1
ATOM 640 O O . SER A 1 80 ? 4.228 28.095 4.219 1.00 61.22 80 SER A O 1
ATOM 642 N N . ASN A 1 81 ? 2.004 27.941 3.962 1.00 58.41 81 ASN A N 1
ATOM 643 C CA . ASN A 1 81 ? 1.643 28.550 5.259 1.00 58.41 81 ASN A CA 1
ATOM 644 C C . ASN A 1 81 ? 2.230 27.812 6.486 1.00 58.41 81 ASN A C 1
ATOM 646 O O . ASN A 1 81 ? 2.118 28.304 7.605 1.00 58.41 81 ASN A O 1
ATOM 650 N N . ASP A 1 82 ? 2.834 26.641 6.267 1.00 61.59 82 ASP A N 1
ATOM 651 C CA . ASP A 1 82 ? 3.500 25.794 7.259 1.00 61.59 82 ASP A CA 1
ATOM 652 C C . ASP A 1 82 ? 5.040 25.959 7.252 1.00 61.59 82 ASP A C 1
ATOM 654 O O . ASP A 1 82 ? 5.741 25.204 7.918 1.00 61.59 82 ASP A O 1
ATOM 658 N N . ASN A 1 83 ? 5.588 26.929 6.498 1.00 63.94 83 ASN A N 1
ATOM 659 C CA . ASN A 1 83 ? 7.031 27.160 6.284 1.00 63.94 83 ASN A CA 1
ATOM 660 C C . ASN A 1 83 ? 7.798 25.960 5.690 1.00 63.94 83 ASN A C 1
ATOM 662 O O . ASN A 1 83 ? 9.015 25.860 5.839 1.00 63.94 83 ASN A O 1
ATOM 666 N N . LEU A 1 84 ? 7.099 25.049 5.012 1.00 72.25 84 LEU A N 1
ATOM 667 C CA . LEU A 1 84 ? 7.690 23.872 4.379 1.00 72.25 84 LEU A CA 1
ATOM 668 C C . LEU A 1 84 ? 7.579 23.980 2.856 1.00 72.25 84 LEU A C 1
ATOM 670 O O . LEU A 1 84 ? 6.483 24.195 2.328 1.00 72.25 84 LEU A O 1
ATOM 674 N N . THR A 1 85 ? 8.707 23.817 2.168 1.00 83.31 85 THR A N 1
ATOM 675 C CA . THR A 1 85 ? 8.780 23.641 0.712 1.00 83.31 85 THR A CA 1
ATOM 676 C C . THR A 1 85 ? 8.247 22.256 0.345 1.00 83.31 85 THR A C 1
ATOM 678 O O . THR A 1 85 ? 8.573 21.281 1.020 1.00 83.31 85 THR A O 1
ATOM 681 N N . ARG A 1 86 ? 7.408 22.162 -0.692 1.00 87.62 86 ARG A N 1
ATOM 682 C CA . ARG A 1 86 ? 6.859 20.906 -1.222 1.00 87.62 86 ARG A CA 1
ATOM 683 C C . ARG A 1 86 ? 6.997 20.871 -2.740 1.00 87.62 86 ARG A C 1
ATOM 685 O O . ARG A 1 86 ? 6.607 21.828 -3.402 1.00 87.62 86 ARG A O 1
ATOM 692 N N . TYR A 1 87 ? 7.476 19.758 -3.281 1.00 91.19 87 TYR A N 1
ATOM 693 C CA . TYR A 1 87 ? 7.603 19.527 -4.723 1.00 91.19 87 TYR A CA 1
ATOM 694 C C . TYR A 1 87 ? 6.588 18.500 -5.223 1.00 91.19 87 TYR A C 1
ATOM 696 O O . TYR A 1 87 ? 6.032 17.725 -4.448 1.00 91.19 87 TYR A O 1
ATOM 704 N N . ASN A 1 88 ? 6.348 18.486 -6.532 1.00 92.44 88 ASN A N 1
ATOM 705 C CA . ASN A 1 88 ? 5.454 17.538 -7.195 1.00 92.44 88 ASN A CA 1
ATOM 706 C C . ASN A 1 88 ? 6.211 16.589 -8.141 1.00 92.44 88 ASN A C 1
ATOM 708 O O . ASN A 1 88 ? 5.640 16.114 -9.117 1.00 92.44 88 ASN A O 1
ATOM 712 N N . PHE A 1 89 ? 7.488 16.294 -7.866 1.00 92.06 89 PHE A N 1
ATOM 713 C CA . PHE A 1 89 ? 8.314 15.418 -8.712 1.00 92.06 89 PHE A CA 1
ATOM 714 C C . PHE A 1 89 ? 7.718 14.023 -8.902 1.00 92.06 89 PHE A C 1
ATOM 716 O O . PHE A 1 89 ? 7.903 13.416 -9.949 1.00 92.06 89 PHE A O 1
ATOM 723 N N . VAL A 1 90 ? 6.920 13.550 -7.944 1.00 93.25 90 VAL A N 1
ATOM 724 C CA . VAL A 1 90 ? 6.170 12.292 -8.056 1.00 93.25 90 VAL A CA 1
ATOM 725 C C . VAL A 1 90 ? 5.123 12.287 -9.188 1.00 93.25 90 VAL A C 1
ATOM 727 O O . VAL A 1 90 ? 4.646 11.231 -9.587 1.00 93.25 90 VAL A O 1
ATOM 730 N N . GLN A 1 91 ? 4.770 13.456 -9.731 1.00 93.25 91 GLN A N 1
ATOM 731 C CA . GLN A 1 91 ? 3.882 13.608 -10.891 1.00 93.25 91 GLN A CA 1
ATOM 732 C C . GLN A 1 91 ? 4.628 13.537 -12.227 1.00 93.25 91 GLN A C 1
ATOM 734 O O . GLN A 1 91 ? 4.007 13.610 -13.287 1.00 93.25 91 GLN A O 1
ATOM 739 N N . TRP A 1 92 ? 5.963 13.514 -12.214 1.00 93.69 92 TRP A N 1
ATOM 740 C CA . TRP A 1 92 ? 6.724 13.519 -13.454 1.00 93.69 92 TRP A CA 1
ATOM 741 C C . TRP A 1 92 ? 6.529 12.211 -14.203 1.00 93.69 92 TRP A C 1
ATOM 743 O O . TRP A 1 92 ? 6.454 11.135 -13.619 1.00 93.69 92 TRP A O 1
ATOM 753 N N . ASN A 1 93 ? 6.508 12.302 -15.529 1.00 89.12 93 ASN A N 1
ATOM 754 C CA . ASN A 1 93 ? 6.493 11.109 -16.361 1.00 89.12 93 ASN A CA 1
ATOM 755 C C . ASN A 1 93 ? 7.728 10.249 -16.053 1.00 89.12 93 ASN A C 1
ATOM 757 O O . ASN A 1 93 ? 8.815 10.787 -15.823 1.00 89.12 93 ASN A O 1
ATOM 761 N N . ALA A 1 94 ? 7.569 8.928 -16.135 1.00 91.00 94 ALA A N 1
ATOM 762 C CA . ALA A 1 94 ? 8.627 7.935 -15.954 1.00 91.00 94 ALA A CA 1
ATOM 763 C C . ALA A 1 94 ? 9.126 7.713 -14.512 1.00 91.00 94 ALA A C 1
ATOM 765 O O . ALA A 1 94 ? 10.110 6.986 -14.331 1.00 91.00 94 ALA A O 1
ATOM 766 N N . VAL A 1 95 ? 8.472 8.282 -13.489 1.00 93.81 95 VAL A N 1
ATOM 767 C CA . VAL A 1 95 ? 8.745 7.954 -12.070 1.00 93.81 95 VAL A CA 1
ATOM 768 C C . VAL A 1 95 ? 8.494 6.475 -11.753 1.00 93.81 95 VAL A C 1
ATOM 770 O O . VAL A 1 95 ? 9.188 5.887 -10.928 1.00 93.81 95 VAL A O 1
ATOM 773 N N . ASP A 1 96 ? 7.562 5.859 -12.470 1.00 96.12 96 ASP A N 1
ATOM 774 C CA . ASP A 1 96 ? 7.079 4.483 -12.347 1.00 96.12 96 ASP A CA 1
ATOM 775 C C . ASP A 1 96 ? 7.490 3.586 -13.520 1.00 96.12 96 ASP A C 1
ATOM 777 O O . ASP A 1 96 ? 7.057 2.439 -13.624 1.00 96.12 96 ASP A O 1
ATOM 781 N N . ASP A 1 97 ? 8.411 4.046 -14.373 1.00 96.75 97 ASP A N 1
ATOM 782 C CA . ASP A 1 97 ? 8.944 3.267 -15.499 1.00 96.75 97 ASP A CA 1
ATOM 783 C C . ASP A 1 97 ? 9.422 1.872 -15.076 1.00 96.75 97 ASP A C 1
ATOM 785 O O . ASP A 1 97 ? 9.342 0.912 -15.844 1.00 96.75 97 ASP A O 1
ATOM 789 N N . TYR A 1 98 ? 10.003 1.773 -13.879 1.00 97.44 98 TYR A N 1
ATOM 790 C CA . TYR A 1 98 ? 10.510 0.509 -13.364 1.00 97.44 98 TYR A CA 1
ATOM 791 C C . TYR A 1 98 ? 9.370 -0.421 -12.924 1.00 97.44 98 TYR A C 1
ATOM 793 O O . TYR A 1 98 ? 9.495 -1.622 -13.131 1.00 97.44 98 TYR A O 1
ATOM 801 N N . LEU A 1 99 ? 8.244 0.111 -12.432 1.00 98.19 99 LEU A N 1
ATOM 802 C CA . LEU A 1 99 ? 7.043 -0.668 -12.118 1.00 98.19 99 LEU A CA 1
ATOM 803 C C . LEU A 1 99 ? 6.396 -1.199 -13.399 1.00 98.19 99 LEU A C 1
ATOM 805 O O . LEU A 1 99 ? 6.095 -2.388 -13.484 1.00 98.19 99 LEU A O 1
ATOM 809 N N . HIS A 1 100 ? 6.292 -0.373 -14.446 1.00 97.88 100 HIS A N 1
ATOM 810 C CA . HIS A 1 100 ? 5.846 -0.825 -15.768 1.00 97.88 100 HIS A CA 1
ATOM 811 C C . HIS A 1 100 ? 6.716 -1.962 -16.322 1.00 97.88 100 HIS A C 1
ATOM 813 O O . HIS A 1 100 ? 6.190 -2.943 -16.856 1.00 97.88 100 HIS A O 1
ATOM 819 N N . GLN A 1 101 ? 8.041 -1.831 -16.214 1.00 98.00 101 GLN A N 1
ATOM 820 C CA . GLN A 1 101 ? 8.995 -2.826 -16.713 1.00 98.00 101 GLN A CA 1
ATOM 821 C C . GLN A 1 101 ? 9.040 -4.098 -15.853 1.00 98.00 101 GLN A C 1
ATOM 823 O O . GLN A 1 101 ? 9.209 -5.183 -16.407 1.00 98.00 101 GLN A O 1
ATOM 828 N N . ALA A 1 102 ? 8.856 -3.988 -14.535 1.00 97.75 102 ALA A N 1
ATOM 829 C CA . ALA A 1 102 ? 8.749 -5.127 -13.622 1.00 97.75 102 ALA A CA 1
ATOM 830 C C . ALA A 1 102 ? 7.427 -5.893 -13.802 1.00 97.75 102 ALA A C 1
ATOM 832 O O . ALA A 1 102 ? 7.401 -7.120 -13.702 1.00 97.75 102 ALA A O 1
ATOM 833 N N . ALA A 1 103 ? 6.338 -5.185 -14.112 1.00 97.62 103 ALA A N 1
ATOM 834 C CA . ALA A 1 103 ? 5.029 -5.789 -14.324 1.00 97.62 103 ALA A CA 1
ATOM 835 C C . ALA A 1 103 ? 4.927 -6.543 -15.657 1.00 97.62 103 ALA A C 1
ATOM 837 O O . ALA A 1 103 ? 4.288 -7.594 -15.718 1.00 97.62 103 ALA A O 1
ATOM 838 N N . SER A 1 104 ? 5.537 -6.028 -16.734 1.00 97.12 104 SER A N 1
ATOM 839 C CA . SER A 1 104 ? 5.436 -6.641 -18.063 1.00 97.12 104 SER A CA 1
ATOM 840 C C . SER A 1 104 ? 6.654 -6.396 -18.952 1.00 97.12 104 SER A C 1
ATOM 842 O O . SER A 1 104 ? 7.091 -5.261 -19.157 1.00 97.12 104 SER A O 1
ATOM 844 N N . SER A 1 105 ? 7.112 -7.466 -19.608 1.00 96.44 105 SER A N 1
ATOM 845 C CA . SER A 1 105 ? 8.170 -7.414 -20.622 1.00 96.44 105 SER A CA 1
ATOM 846 C C . SER A 1 105 ? 7.796 -6.633 -21.880 1.00 96.44 105 SER A C 1
ATOM 848 O O . SER A 1 105 ? 8.678 -6.170 -22.600 1.00 96.44 105 SER A O 1
ATOM 850 N N . SER A 1 106 ? 6.503 -6.386 -22.118 1.00 96.56 106 SER A N 1
ATOM 851 C CA . SER A 1 106 ? 6.045 -5.499 -23.197 1.00 96.56 106 SER A CA 1
ATOM 852 C C . SER A 1 106 ? 6.511 -4.051 -23.028 1.00 96.56 106 SER A C 1
ATOM 854 O O . SER A 1 106 ? 6.536 -3.309 -24.005 1.00 96.56 106 SER A O 1
ATOM 856 N N . ASN A 1 107 ? 6.861 -3.646 -21.803 1.00 96.69 107 ASN A N 1
ATOM 857 C CA . ASN A 1 107 ? 7.318 -2.295 -21.481 1.00 96.69 107 ASN A CA 1
ATOM 858 C C . ASN A 1 107 ? 8.848 -2.166 -21.503 1.00 96.69 107 ASN A C 1
ATOM 860 O O . ASN A 1 107 ? 9.384 -1.099 -21.194 1.00 96.69 107 ASN A O 1
ATOM 864 N N . TRP A 1 108 ? 9.577 -3.234 -21.842 1.00 97.00 108 TRP A N 1
ATOM 865 C CA . TRP A 1 108 ? 11.033 -3.191 -21.876 1.00 97.00 108 TRP A CA 1
ATOM 866 C C . TRP A 1 108 ? 11.534 -2.335 -23.047 1.00 97.00 108 TRP A C 1
ATOM 868 O O . TRP A 1 108 ? 11.050 -2.470 -24.175 1.00 97.00 108 TRP A O 1
ATOM 878 N N . PRO A 1 109 ? 12.522 -1.452 -22.818 1.00 95.56 109 PRO A N 1
ATOM 879 C CA . PRO A 1 109 ? 13.142 -0.694 -23.893 1.00 95.56 109 PRO A CA 1
ATOM 880 C C . PRO A 1 109 ? 13.780 -1.618 -24.934 1.00 95.56 109 PRO A C 1
ATOM 882 O O . PRO A 1 109 ? 14.286 -2.691 -24.607 1.00 95.56 109 PRO A O 1
ATOM 885 N N . LEU A 1 110 ? 13.831 -1.163 -26.186 1.00 95.94 110 LEU A N 1
ATOM 886 C CA . LEU A 1 110 ? 14.462 -1.917 -27.266 1.00 95.94 110 LEU A CA 1
ATOM 887 C C . LEU A 1 110 ? 15.905 -2.311 -26.905 1.00 95.94 110 LEU A C 1
ATOM 889 O O . LEU A 1 110 ? 16.714 -1.462 -26.531 1.00 95.94 110 LEU A O 1
ATOM 893 N N . GLY A 1 111 ? 16.221 -3.599 -27.056 1.00 94.69 111 GLY A N 1
ATOM 894 C CA . GLY A 1 111 ? 17.549 -4.149 -26.773 1.00 94.69 111 GLY A CA 1
ATOM 895 C C . GLY A 1 111 ? 17.831 -4.426 -25.294 1.00 94.69 111 GLY A C 1
ATOM 896 O O . GLY A 1 111 ? 18.926 -4.883 -24.982 1.00 94.69 111 GLY A O 1
ATOM 897 N N . ILE A 1 112 ? 16.870 -4.184 -24.397 1.00 95.81 112 ILE A N 1
ATOM 898 C CA . ILE A 1 112 ? 16.972 -4.540 -22.980 1.00 95.81 112 ILE A CA 1
ATOM 899 C C . ILE A 1 112 ? 16.212 -5.839 -22.724 1.00 95.81 112 ILE A C 1
ATOM 901 O O . ILE A 1 112 ? 15.055 -5.990 -23.110 1.00 95.81 112 ILE A O 1
ATOM 905 N N . ILE A 1 113 ? 16.884 -6.769 -22.053 1.00 96.38 113 ILE A N 1
ATOM 906 C CA . ILE A 1 113 ? 16.324 -8.021 -21.551 1.00 96.38 113 ILE A CA 1
ATOM 907 C C . ILE A 1 113 ? 16.783 -8.126 -20.103 1.00 96.38 113 ILE A C 1
ATOM 909 O O . ILE A 1 113 ? 17.988 -8.117 -19.851 1.00 96.38 113 ILE A O 1
ATOM 913 N N . TYR A 1 114 ? 15.840 -8.199 -19.167 1.00 96.88 114 TYR A N 1
ATOM 914 C CA . TYR A 1 114 ? 16.175 -8.385 -17.759 1.00 96.88 114 TYR A CA 1
ATOM 915 C C . TYR A 1 114 ? 16.391 -9.872 -17.474 1.00 96.88 114 TYR A C 1
ATOM 917 O O . TYR A 1 114 ? 15.477 -10.679 -17.636 1.00 96.88 114 TYR A O 1
ATOM 925 N N . ASP A 1 115 ? 17.611 -10.215 -17.071 1.00 96.06 115 ASP A N 1
ATOM 926 C CA . ASP A 1 115 ? 18.045 -11.538 -16.604 1.00 96.06 115 ASP A CA 1
ATOM 927 C C . ASP A 1 115 ? 19.122 -11.313 -15.524 1.00 96.06 115 ASP A C 1
ATOM 929 O O . ASP A 1 115 ? 20.319 -11.482 -15.782 1.00 96.06 115 ASP A O 1
ATOM 933 N N . PRO A 1 116 ? 18.721 -10.848 -14.323 1.00 94.62 116 PRO A N 1
ATOM 934 C CA . PRO A 1 116 ? 19.651 -10.418 -13.274 1.00 94.62 116 PRO A CA 1
ATOM 935 C C . PRO A 1 116 ? 20.562 -11.543 -12.781 1.00 94.62 116 PRO A C 1
ATOM 937 O O . PRO A 1 116 ? 21.636 -11.288 -12.236 1.00 94.62 116 PRO A O 1
ATOM 940 N N . ASP A 1 117 ? 20.147 -12.793 -12.977 1.00 92.56 117 ASP A N 1
ATOM 941 C CA . ASP A 1 117 ? 20.894 -13.973 -12.558 1.00 92.56 117 ASP A CA 1
ATOM 942 C C . ASP A 1 117 ? 21.784 -14.540 -13.675 1.00 92.56 117 ASP A C 1
ATOM 944 O O . ASP A 1 117 ? 22.486 -15.531 -13.447 1.00 92.56 117 ASP A O 1
ATOM 948 N N . ASN A 1 118 ? 21.773 -13.918 -14.863 1.00 92.31 118 ASN A N 1
ATOM 949 C CA . ASN A 1 118 ? 22.476 -14.369 -16.066 1.00 92.31 118 ASN A CA 1
ATOM 950 C C . ASN A 1 118 ? 22.228 -15.865 -16.343 1.00 92.31 118 ASN A C 1
ATOM 952 O O . ASN A 1 118 ? 23.146 -16.648 -16.609 1.00 92.31 118 ASN A O 1
ATOM 956 N N . SER A 1 119 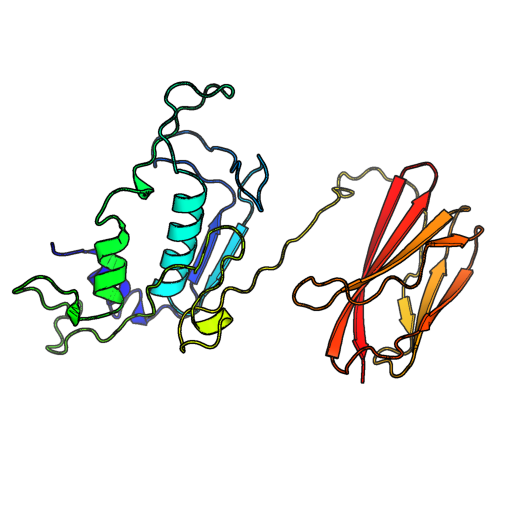? 20.969 -16.268 -16.189 1.00 92.69 119 SER A N 1
ATOM 957 C CA . SER A 1 119 ? 20.492 -17.645 -16.297 1.00 92.69 119 SER A CA 1
ATOM 958 C C . SER A 1 119 ? 20.200 -18.063 -17.742 1.00 92.69 119 SER A C 1
ATOM 960 O O . SER A 1 119 ? 20.055 -19.253 -18.030 1.00 92.69 119 SER A O 1
ATOM 962 N N . GLY A 1 120 ? 20.107 -17.091 -18.652 1.00 94.25 120 GLY A N 1
ATOM 963 C CA . GLY A 1 120 ? 19.591 -17.243 -20.007 1.00 94.25 120 GLY A CA 1
ATOM 964 C C . GLY A 1 120 ? 18.061 -17.220 -20.083 1.00 94.25 120 GLY A C 1
ATOM 965 O O . GLY A 1 120 ? 17.515 -17.352 -21.178 1.00 94.25 120 GLY A O 1
ATOM 966 N N . ILE A 1 121 ? 17.365 -17.067 -18.952 1.00 93.38 121 ILE A N 1
ATOM 967 C CA . ILE A 1 121 ? 15.904 -17.009 -18.868 1.00 93.38 121 ILE A CA 1
ATOM 968 C C . ILE A 1 121 ? 15.510 -15.584 -18.463 1.00 93.38 121 ILE A C 1
ATOM 970 O O . ILE A 1 121 ? 15.791 -15.177 -17.337 1.00 93.38 121 ILE A O 1
ATOM 974 N N . PRO A 1 122 ? 14.846 -14.820 -19.350 1.00 95.19 122 PRO A N 1
ATOM 975 C CA . PRO A 1 122 ? 14.360 -13.495 -19.000 1.00 95.19 122 PRO A CA 1
ATOM 976 C C . PRO A 1 122 ? 13.350 -13.541 -17.853 1.00 95.19 122 PRO A C 1
ATOM 978 O O . PRO A 1 122 ? 12.579 -14.498 -17.734 1.00 95.19 122 PRO A O 1
ATOM 981 N N . LEU A 1 123 ? 13.310 -12.474 -17.057 1.00 95.44 123 LEU A N 1
ATOM 982 C CA . LEU A 1 123 ? 12.324 -12.318 -15.994 1.00 95.44 123 LEU A CA 1
ATOM 983 C C . LEU A 1 123 ? 10.892 -12.448 -16.531 1.00 95.44 123 LEU A C 1
ATOM 985 O O . LEU A 1 123 ? 10.530 -11.874 -17.562 1.00 95.44 123 LEU A O 1
ATOM 989 N N . ALA A 1 124 ? 10.071 -13.182 -15.782 1.00 94.44 124 ALA A N 1
ATOM 990 C CA . ALA A 1 124 ? 8.622 -13.104 -15.897 1.00 94.44 124 ALA A CA 1
ATOM 991 C C . ALA A 1 124 ? 8.102 -11.834 -15.197 1.00 94.44 124 ALA A C 1
ATOM 993 O O . ALA A 1 124 ? 8.872 -11.070 -14.616 1.00 94.44 124 ALA A O 1
ATOM 994 N N . SER A 1 125 ? 6.784 -11.622 -15.241 1.00 95.88 125 SER A N 1
ATOM 995 C CA . SER A 1 125 ? 6.143 -10.576 -14.439 1.00 95.88 125 SER A CA 1
ATOM 996 C C . SER A 1 125 ? 6.478 -10.765 -12.958 1.00 95.88 125 SER A C 1
ATOM 998 O O . SER A 1 125 ? 6.350 -11.871 -12.429 1.00 95.88 125 SER A O 1
ATOM 1000 N N . LEU A 1 126 ? 6.915 -9.687 -12.310 1.00 96.38 126 LEU A N 1
ATOM 1001 C CA . LEU A 1 126 ? 7.231 -9.667 -10.881 1.00 96.38 126 LEU A CA 1
ATOM 1002 C C . LEU A 1 126 ? 6.032 -9.249 -10.021 1.00 96.38 126 LEU A C 1
ATOM 1004 O O . LEU A 1 126 ? 6.140 -9.251 -8.797 1.00 96.38 126 LEU A O 1
ATOM 1008 N N . GLY A 1 127 ? 4.915 -8.883 -10.650 1.00 96.31 127 GLY A N 1
ATOM 1009 C CA . GLY A 1 127 ? 3.732 -8.391 -9.964 1.00 96.31 127 GLY A CA 1
ATOM 1010 C C . GLY A 1 127 ? 2.854 -7.503 -10.836 1.00 96.31 127 GLY A C 1
ATOM 1011 O O . GLY A 1 127 ? 3.085 -7.349 -12.039 1.00 96.31 127 GLY A O 1
ATOM 1012 N N . VAL A 1 128 ? 1.838 -6.906 -10.224 1.00 98.00 128 VAL A N 1
ATOM 1013 C CA . VAL A 1 128 ? 0.866 -6.049 -10.911 1.00 98.00 128 VAL A CA 1
ATOM 1014 C C . VAL A 1 128 ? 1.184 -4.576 -10.682 1.00 98.00 128 VAL A C 1
ATOM 1016 O O . VAL A 1 128 ? 1.254 -4.116 -9.546 1.00 98.00 128 VAL A O 1
ATOM 1019 N N . HIS A 1 129 ? 1.312 -3.827 -11.778 1.00 98.00 129 HIS A N 1
ATOM 1020 C CA . HIS A 1 129 ? 1.328 -2.368 -11.755 1.00 98.00 129 HIS A CA 1
ATOM 1021 C C . HIS A 1 129 ? 0.066 -1.820 -12.421 1.00 98.00 129 HIS A C 1
ATOM 1023 O O . HIS A 1 129 ? -0.203 -2.099 -13.591 1.00 98.00 129 HIS A O 1
ATOM 1029 N N . GLU A 1 130 ? -0.696 -1.045 -11.663 1.00 97.50 130 GLU A N 1
ATOM 1030 C CA . GLU A 1 130 ? -1.876 -0.308 -12.102 1.00 97.50 130 GLU A CA 1
ATOM 1031 C C . GLU A 1 130 ? -2.136 0.843 -11.122 1.00 97.50 130 GLU A C 1
ATOM 1033 O O . GLU A 1 130 ? -1.575 0.869 -10.026 1.00 97.50 130 GLU A O 1
ATOM 1038 N N . HIS A 1 131 ? -3.009 1.766 -11.517 1.00 97.00 131 HIS A N 1
ATOM 1039 C CA . HIS A 1 131 ? -3.463 2.866 -10.670 1.00 97.00 131 HIS A CA 1
ATOM 1040 C C . HIS A 1 131 ? -4.899 2.627 -10.218 1.00 97.00 131 HIS A C 1
ATOM 1042 O O . HIS A 1 131 ? -5.671 1.930 -10.890 1.00 97.00 131 HIS A O 1
ATOM 1048 N N . TRP A 1 132 ? -5.289 3.250 -9.110 1.00 95.56 132 TRP A N 1
ATOM 1049 C CA . TRP A 1 132 ? -6.695 3.296 -8.723 1.00 95.56 132 TRP A CA 1
ATOM 1050 C C . TRP A 1 132 ? -7.559 4.032 -9.761 1.00 95.56 132 TRP A C 1
ATOM 1052 O O . TRP A 1 132 ? -7.088 4.773 -10.625 1.00 95.56 132 TRP A O 1
ATOM 1062 N N . ASN A 1 133 ? -8.873 3.882 -9.643 1.00 92.62 133 ASN A N 1
ATOM 1063 C CA . ASN A 1 133 ? -9.850 4.587 -10.466 1.00 92.62 133 ASN A CA 1
ATOM 1064 C C . ASN A 1 133 ? -9.895 6.104 -10.204 1.00 92.62 133 ASN A C 1
ATOM 1066 O O . ASN A 1 133 ? -10.067 6.887 -11.137 1.00 92.62 133 ASN A O 1
ATOM 1070 N N . ASN A 1 134 ? -9.809 6.520 -8.939 1.00 91.94 134 ASN A N 1
ATOM 1071 C CA . ASN A 1 134 ? -9.805 7.912 -8.501 1.00 91.94 134 ASN A CA 1
ATOM 1072 C C . ASN A 1 134 ? -9.267 8.024 -7.056 1.00 91.94 134 ASN A C 1
ATOM 1074 O O . ASN A 1 134 ? -9.352 7.058 -6.291 1.00 91.94 134 ASN A O 1
ATOM 1078 N N . PRO A 1 135 ? -8.738 9.198 -6.656 1.00 87.44 135 PRO A N 1
ATOM 1079 C CA . PRO A 1 135 ? -8.093 9.368 -5.356 1.00 87.44 135 PRO A CA 1
ATOM 1080 C C . PRO A 1 135 ? -9.049 9.295 -4.158 1.00 87.44 135 PRO A C 1
ATOM 1082 O O . PRO A 1 135 ? -8.568 9.125 -3.038 1.00 87.44 135 PRO A O 1
ATOM 1085 N N . ASP A 1 136 ? -10.363 9.432 -4.338 1.00 83.25 136 ASP A N 1
ATOM 1086 C CA . ASP A 1 136 ? -11.327 9.402 -3.231 1.00 83.25 136 ASP A CA 1
ATOM 1087 C C . ASP A 1 136 ? -11.720 7.963 -2.877 1.00 83.25 136 ASP A C 1
ATOM 1089 O O . ASP A 1 136 ? -11.593 7.537 -1.723 1.00 83.25 136 ASP A O 1
ATOM 1093 N N . ASP A 1 137 ? -12.119 7.185 -3.882 1.00 86.00 137 ASP A N 1
ATOM 1094 C CA . ASP A 1 137 ? -12.528 5.793 -3.710 1.00 86.00 137 ASP A CA 1
ATOM 1095 C C . ASP A 1 137 ? -11.320 4.874 -3.491 1.00 86.00 137 ASP A C 1
ATOM 1097 O O . ASP A 1 137 ? -11.386 3.977 -2.642 1.00 86.00 137 ASP A O 1
ATOM 1101 N N . MET A 1 138 ? -10.208 5.147 -4.191 1.00 90.56 138 MET A N 1
ATOM 1102 C CA . MET A 1 138 ? -8.951 4.387 -4.149 1.00 90.56 138 MET A CA 1
ATOM 1103 C C . MET A 1 138 ? -9.159 2.902 -4.499 1.00 90.56 138 MET A C 1
ATOM 1105 O O . MET A 1 138 ? -8.652 2.019 -3.806 1.00 90.56 138 MET A O 1
ATOM 1109 N N . LEU A 1 139 ? -9.963 2.620 -5.533 1.00 93.19 139 LEU A N 1
ATOM 1110 C CA . LEU A 1 139 ? -10.307 1.259 -5.951 1.00 93.19 139 LEU A CA 1
ATOM 1111 C C . LEU A 1 139 ? -9.491 0.835 -7.171 1.00 93.19 139 LEU A C 1
ATOM 1113 O O . LEU A 1 139 ? -9.464 1.528 -8.186 1.00 93.19 139 LEU A O 1
ATOM 1117 N N . TYR A 1 140 ? -8.891 -0.341 -7.069 1.00 97.25 140 TYR A N 1
ATOM 1118 C CA . TYR A 1 140 ? -8.100 -0.988 -8.111 1.00 97.25 140 TYR A CA 1
ATOM 1119 C C . TYR A 1 140 ? -8.920 -2.051 -8.857 1.00 97.25 140 TYR A C 1
ATOM 1121 O O . TYR A 1 140 ? -10.076 -2.310 -8.506 1.00 97.25 140 TYR A O 1
ATOM 1129 N N . SER A 1 141 ? -8.358 -2.688 -9.888 1.00 96.44 141 SER A N 1
ATOM 1130 C CA . SER A 1 141 ? -9.131 -3.617 -10.726 1.00 96.44 141 SER A CA 1
ATOM 1131 C C . SER A 1 141 ? -9.621 -4.854 -9.962 1.00 96.44 141 SER A C 1
ATOM 1133 O O . SER A 1 141 ? -10.720 -5.341 -10.247 1.00 96.44 141 SER A O 1
ATOM 1135 N N . GLY A 1 142 ? -8.872 -5.297 -8.944 1.00 93.69 142 GLY A N 1
ATOM 1136 C CA . GLY A 1 142 ? -9.289 -6.344 -8.010 1.00 93.69 142 GLY A CA 1
ATOM 1137 C C . GLY A 1 142 ? -10.438 -5.898 -7.102 1.00 93.69 142 GLY A C 1
ATOM 1138 O O . GLY A 1 142 ? -11.410 -6.632 -6.941 1.00 93.69 142 GLY A O 1
ATOM 1139 N N . ASN A 1 143 ? -10.410 -4.659 -6.592 1.00 94.19 143 ASN A N 1
ATOM 1140 C CA . ASN A 1 143 ? -11.533 -4.107 -5.820 1.00 94.19 143 ASN A CA 1
ATOM 1141 C C . ASN A 1 143 ? -12.813 -3.946 -6.665 1.00 94.19 143 ASN A C 1
ATOM 1143 O O . ASN A 1 143 ? -13.919 -4.113 -6.154 1.00 94.19 143 ASN A O 1
ATOM 1147 N N . LEU A 1 144 ? -12.666 -3.581 -7.944 1.00 87.69 144 LEU A N 1
ATOM 1148 C CA . LEU A 1 144 ? -13.774 -3.314 -8.870 1.00 87.69 144 LEU A CA 1
ATOM 1149 C C . LEU A 1 144 ? -14.360 -4.583 -9.507 1.00 87.69 144 LEU A C 1
ATOM 1151 O O . LEU A 1 144 ? -15.413 -4.516 -10.142 1.00 87.69 144 LEU A O 1
ATOM 1155 N N . GLY A 1 145 ? -13.682 -5.727 -9.386 1.00 92.88 145 GLY A N 1
ATOM 1156 C CA . GLY A 1 145 ? -14.060 -6.964 -10.072 1.00 92.88 145 GLY A CA 1
ATOM 1157 C C . GLY A 1 145 ? -13.898 -6.899 -11.596 1.00 92.88 145 GLY A C 1
ATOM 1158 O O . GLY A 1 145 ? -14.510 -7.689 -12.314 1.00 92.88 145 GLY A O 1
ATOM 1159 N N . THR A 1 146 ? -13.100 -5.956 -12.109 1.00 90.94 146 THR A N 1
ATOM 1160 C CA . THR A 1 146 ? -12.832 -5.788 -13.549 1.00 90.94 146 THR A CA 1
ATOM 1161 C C . THR A 1 146 ? -11.585 -6.540 -14.010 1.00 90.94 146 THR A C 1
ATOM 1163 O O . THR A 1 146 ? -11.333 -6.625 -15.211 1.00 90.94 146 THR A O 1
ATOM 1166 N N . GLY A 1 147 ? -10.802 -7.086 -13.079 1.00 89.12 147 GLY A N 1
ATOM 1167 C CA . GLY A 1 147 ? -9.597 -7.858 -13.356 1.00 89.12 147 GLY A CA 1
ATOM 1168 C C . GLY A 1 147 ? -9.043 -8.533 -12.103 1.00 89.12 147 GLY A C 1
ATOM 1169 O O . GLY A 1 147 ? -9.566 -8.361 -11.007 1.00 89.12 147 GLY A O 1
ATOM 1170 N N . ASN A 1 148 ? -7.962 -9.294 -12.278 1.00 91.44 148 ASN A N 1
ATOM 1171 C CA . ASN A 1 148 ? -7.230 -9.949 -11.188 1.00 91.44 148 ASN A CA 1
ATOM 1172 C C . ASN A 1 148 ? -6.028 -9.095 -10.740 1.00 91.44 148 ASN A C 1
ATOM 1174 O O . ASN A 1 148 ? -4.921 -9.617 -10.621 1.00 91.44 148 ASN A O 1
ATOM 1178 N N . GLY A 1 149 ? -6.220 -7.779 -10.622 1.00 95.75 149 GLY A N 1
ATOM 1179 C CA . GLY A 1 149 ? -5.163 -6.850 -10.229 1.00 95.75 149 GLY A CA 1
ATOM 1180 C C . GLY A 1 149 ? -5.118 -6.611 -8.725 1.00 95.75 149 GLY A C 1
ATOM 1181 O O . GLY A 1 149 ? -5.382 -7.508 -7.924 1.00 95.75 149 GLY A O 1
ATOM 1182 N N . ILE A 1 150 ? -4.771 -5.389 -8.342 1.00 98.06 150 ILE A N 1
ATOM 1183 C CA . ILE A 1 150 ? -4.579 -4.997 -6.951 1.00 98.06 150 ILE A CA 1
ATOM 1184 C C . ILE A 1 150 ? -5.941 -4.987 -6.240 1.00 98.06 150 ILE A C 1
ATOM 1186 O O . ILE A 1 150 ? -6.956 -4.539 -6.777 1.00 98.06 150 ILE A O 1
ATOM 1190 N N . GLU A 1 151 ? -5.969 -5.484 -5.004 1.00 95.94 151 GLU A N 1
ATOM 1191 C CA . GLU A 1 151 ? -7.090 -5.323 -4.080 1.00 95.94 151 GLU A CA 1
ATOM 1192 C C . GLU A 1 151 ? -6.589 -4.586 -2.836 1.00 95.94 151 GLU A C 1
ATOM 1194 O O . GLU A 1 151 ? -5.952 -5.164 -1.954 1.00 95.94 151 GLU A O 1
ATOM 1199 N N . LEU A 1 152 ? -6.863 -3.281 -2.756 1.00 93.69 152 LEU A N 1
ATOM 1200 C CA . LEU A 1 152 ? -6.468 -2.486 -1.599 1.00 93.69 152 LEU A CA 1
ATOM 1201 C C . LEU A 1 152 ? -7.474 -2.673 -0.457 1.00 93.69 152 LEU A C 1
ATOM 1203 O O . LEU A 1 152 ? -8.624 -2.238 -0.548 1.00 93.69 152 LEU A O 1
ATOM 1207 N N . ILE A 1 153 ? -7.025 -3.268 0.649 1.00 90.75 153 ILE A N 1
ATOM 1208 C CA . ILE A 1 153 ? -7.793 -3.370 1.895 1.00 90.75 153 ILE A CA 1
ATOM 1209 C C . ILE A 1 153 ? -7.331 -2.281 2.862 1.00 90.75 153 ILE A C 1
ATOM 1211 O O . ILE A 1 153 ? -6.167 -2.229 3.255 1.00 90.75 153 ILE A O 1
ATOM 1215 N N . ARG A 1 154 ? -8.256 -1.409 3.273 1.00 84.81 154 ARG A N 1
ATOM 1216 C CA . ARG A 1 154 ? -7.971 -0.276 4.165 1.00 84.81 154 ARG A CA 1
ATOM 1217 C C . ARG A 1 154 ? -8.555 -0.537 5.547 1.00 84.81 154 ARG A C 1
ATOM 1219 O O . ARG A 1 154 ? -9.747 -0.793 5.680 1.00 84.81 154 ARG A O 1
ATOM 1226 N N . SER A 1 155 ? -7.726 -0.418 6.579 1.00 79.19 155 SER A N 1
ATOM 1227 C CA . SER A 1 155 ? -8.158 -0.455 7.977 1.00 79.19 155 SER A CA 1
ATOM 1228 C C . SER A 1 155 ? -7.718 0.828 8.667 1.00 79.19 155 SER A C 1
ATOM 1230 O O . SER A 1 155 ? -6.552 0.985 9.021 1.00 79.19 155 SER A O 1
ATOM 1232 N N . PHE A 1 156 ? -8.655 1.749 8.875 1.00 69.50 156 PHE A N 1
ATOM 1233 C CA . PHE A 1 156 ? -8.376 2.994 9.580 1.00 69.50 156 PHE A CA 1
ATOM 1234 C C . PHE A 1 156 ? -8.502 2.782 11.083 1.00 69.50 156 PHE A C 1
ATOM 1236 O O . PHE A 1 156 ? -9.590 2.539 11.610 1.00 69.50 156 PHE A O 1
ATOM 1243 N N . TYR A 1 157 ? -7.387 2.907 11.797 1.00 60.53 157 TYR A N 1
ATOM 1244 C CA . TYR A 1 157 ? -7.423 2.959 13.248 1.00 60.53 157 TYR A CA 1
ATOM 1245 C C . TYR A 1 157 ? -7.690 4.400 13.694 1.00 60.53 157 TYR A C 1
ATOM 1247 O O . TYR A 1 157 ? -6.787 5.221 13.808 1.00 60.53 157 TYR A O 1
ATOM 1255 N N . SER A 1 158 ? -8.961 4.725 13.933 1.00 49.28 158 SER A N 1
ATOM 1256 C CA . SER A 1 158 ? -9.324 5.967 14.618 1.00 49.28 158 SER A CA 1
ATOM 1257 C C . SER A 1 158 ? -9.024 5.815 16.111 1.00 49.28 158 SER A C 1
ATOM 1259 O O . SER A 1 158 ? -9.885 5.379 16.890 1.00 49.28 158 SER A O 1
ATOM 1261 N N . GLU A 1 159 ? -7.825 6.203 16.541 1.00 50.53 159 GLU A N 1
ATOM 1262 C CA . GLU A 1 159 ? -7.648 6.601 17.934 1.00 50.53 159 GLU A CA 1
ATOM 1263 C C . GLU A 1 159 ? -8.386 7.918 18.161 1.00 50.53 159 GLU A C 1
ATOM 1265 O O . GLU A 1 159 ? -7.928 8.996 17.790 1.00 50.53 159 GLU A O 1
ATOM 1270 N N . LYS A 1 160 ? -9.500 7.852 18.891 1.00 39.59 160 LYS A N 1
ATOM 1271 C CA . LYS A 1 160 ? -9.708 8.885 19.899 1.00 39.59 160 LYS A CA 1
ATOM 1272 C C . LYS A 1 160 ? -8.633 8.593 20.949 1.00 39.59 160 LYS A C 1
ATOM 1274 O O . LYS A 1 160 ? -8.782 7.635 21.699 1.00 39.59 160 LYS A O 1
ATOM 1279 N N . LEU A 1 161 ? -7.517 9.323 20.903 1.00 40.72 161 LEU A N 1
ATOM 1280 C CA . LEU A 1 161 ? -6.411 9.235 21.864 1.00 40.72 161 LEU A CA 1
ATOM 1281 C C . LEU A 1 161 ? -6.965 9.356 23.294 1.00 40.72 161 LEU A C 1
ATOM 1283 O O . LEU A 1 161 ? -7.170 10.452 23.810 1.00 40.72 161 LEU A O 1
ATOM 1287 N N . SER A 1 162 ? -7.228 8.221 23.935 1.00 42.00 162 SER A N 1
ATOM 1288 C CA . SER A 1 162 ? -7.464 8.105 25.377 1.00 42.00 162 SER A CA 1
ATOM 1289 C C . SER A 1 162 ? -6.249 7.504 26.095 1.00 42.00 162 SER A C 1
ATOM 1291 O O . SER A 1 162 ? -6.317 7.218 27.285 1.00 42.00 162 SER A O 1
ATOM 1293 N N . SER A 1 163 ? -5.132 7.309 25.386 1.00 40.28 163 SER A N 1
ATOM 1294 C CA . SER A 1 163 ? -3.936 6.594 25.851 1.00 40.28 163 SER A CA 1
ATOM 1295 C C . SER A 1 163 ? -2.816 7.493 26.396 1.00 40.28 163 SER A C 1
ATOM 1297 O O . SER A 1 163 ? -1.727 7.005 26.694 1.00 40.28 163 SER A O 1
ATOM 1299 N N . LEU A 1 164 ? -3.078 8.780 26.656 1.00 38.62 164 LEU A N 1
ATOM 1300 C CA . LEU A 1 164 ? -2.314 9.487 27.686 1.00 38.62 164 LEU A CA 1
ATOM 1301 C C . LEU A 1 164 ? -2.889 9.081 29.041 1.00 38.62 164 LEU A C 1
ATOM 1303 O O . LEU A 1 164 ? -3.968 9.526 29.421 1.00 38.62 164 LEU A O 1
ATOM 1307 N N . ASN A 1 165 ? -2.150 8.210 29.731 1.00 41.16 165 ASN A N 1
ATOM 1308 C CA . ASN A 1 165 ? -2.350 7.755 31.105 1.00 41.16 165 ASN A CA 1
ATOM 1309 C C . ASN A 1 165 ? -2.660 8.901 32.089 1.00 41.16 165 ASN A C 1
ATOM 1311 O O . ASN A 1 165 ? -1.822 9.290 32.901 1.00 41.16 165 ASN A O 1
ATOM 1315 N N . PHE A 1 166 ? -3.896 9.382 32.106 1.00 35.56 166 PHE A N 1
ATOM 1316 C CA . PHE A 1 166 ? -4.515 9.785 33.350 1.00 35.56 166 PHE A CA 1
ATOM 1317 C C . PHE A 1 166 ? -5.152 8.528 33.917 1.00 35.56 166 PHE A C 1
ATOM 1319 O O . PHE A 1 166 ? -5.980 7.897 33.263 1.00 35.56 166 PHE A O 1
ATOM 1326 N N . LYS A 1 167 ? -4.772 8.165 35.145 1.00 37.78 167 LYS A N 1
ATOM 1327 C CA . LYS A 1 167 ? -5.611 7.350 36.027 1.00 37.78 167 LYS A CA 1
ATOM 1328 C C . LYS A 1 167 ? -6.927 8.107 36.259 1.00 37.78 167 LYS A C 1
ATOM 1330 O O . LYS A 1 167 ? -7.143 8.652 37.332 1.00 37.78 167 LYS A O 1
ATOM 1335 N N . ASN A 1 168 ? -7.768 8.214 35.239 1.00 42.03 168 ASN A N 1
ATOM 1336 C CA . ASN A 1 168 ? -9.163 8.544 35.417 1.00 42.03 168 ASN A CA 1
ATOM 1337 C C . ASN A 1 168 ? -9.848 7.217 35.712 1.00 42.03 168 ASN A C 1
ATOM 1339 O O . ASN A 1 168 ? -9.630 6.223 35.020 1.00 42.03 168 ASN A O 1
ATOM 1343 N N . GLU A 1 169 ? -10.574 7.190 36.818 1.00 52.72 169 GLU A N 1
ATOM 1344 C CA . GLU A 1 169 ? -11.368 6.053 37.253 1.00 52.72 169 GLU A CA 1
ATOM 1345 C C . GLU A 1 169 ? -12.222 5.568 36.077 1.00 52.72 169 GLU A C 1
ATOM 1347 O O . GLU A 1 169 ? -13.018 6.325 35.525 1.00 52.72 169 GLU A O 1
ATOM 1352 N N . ILE A 1 170 ? -11.961 4.334 35.637 1.00 57.38 170 ILE A N 1
ATOM 1353 C CA . ILE A 1 170 ? -12.613 3.736 34.472 1.00 57.38 170 ILE A CA 1
ATOM 1354 C C . ILE A 1 170 ? -14.117 3.713 34.741 1.00 57.38 170 ILE A C 1
ATOM 1356 O O . ILE A 1 170 ? -14.580 2.910 35.559 1.00 57.38 170 ILE A O 1
ATOM 1360 N N . SER A 1 171 ? -14.874 4.553 34.032 1.00 67.75 171 SER A N 1
ATOM 1361 C CA . SER A 1 171 ? -16.308 4.725 34.289 1.00 67.75 171 SER A CA 1
ATOM 1362 C C . SER A 1 171 ? -17.126 3.495 33.888 1.00 67.75 171 SER A C 1
ATOM 1364 O O . SER A 1 171 ? -18.271 3.356 34.322 1.00 67.75 171 SER A O 1
ATOM 1366 N N . VAL A 1 172 ? -16.552 2.566 33.111 1.00 77.31 172 VAL A N 1
ATOM 1367 C CA . VAL A 1 172 ? -17.204 1.312 32.712 1.00 77.31 172 VAL A CA 1
ATOM 1368 C C . VAL A 1 172 ? -16.317 0.064 32.862 1.00 77.31 172 VAL A C 1
ATOM 1370 O O . VAL A 1 172 ? -15.204 -0.024 32.358 1.00 77.31 172 VAL A O 1
ATOM 1373 N N . LYS A 1 173 ? -16.830 -0.979 33.520 1.00 82.19 173 LYS A N 1
ATOM 1374 C CA . LYS A 1 173 ? -16.159 -2.280 33.701 1.00 82.19 173 LYS A CA 1
ATOM 1375 C C . LYS A 1 173 ? -16.945 -3.414 33.044 1.00 82.19 173 LYS A C 1
ATOM 1377 O O . LYS A 1 173 ? -18.124 -3.273 32.743 1.00 82.19 173 LYS A O 1
ATOM 1382 N N . ASN A 1 174 ? -16.291 -4.564 32.867 1.00 83.00 174 ASN A N 1
ATOM 1383 C CA . ASN A 1 174 ? -16.913 -5.833 32.458 1.00 83.00 174 ASN A CA 1
ATOM 1384 C C . ASN A 1 174 ? -17.673 -5.806 31.121 1.00 83.00 174 ASN A C 1
ATOM 1386 O O . ASN A 1 174 ? -18.647 -6.544 30.975 1.00 83.00 174 ASN A O 1
ATOM 1390 N N . ILE A 1 175 ? -17.232 -4.998 30.152 1.00 88.25 175 ILE A N 1
ATOM 1391 C CA . ILE A 1 175 ? -17.868 -4.964 28.831 1.00 88.25 175 ILE A CA 1
ATOM 1392 C C . ILE A 1 175 ? -17.641 -6.305 28.127 1.00 88.25 175 ILE A C 1
ATOM 1394 O O . ILE A 1 175 ? -16.507 -6.685 27.837 1.00 88.25 175 ILE A O 1
ATOM 1398 N N . LYS A 1 176 ? -18.724 -7.028 27.856 1.00 92.19 176 LYS A N 1
ATOM 1399 C CA . LYS A 1 176 ? -18.713 -8.314 27.152 1.00 92.19 176 LYS A CA 1
ATOM 1400 C C . LYS A 1 176 ? -19.989 -8.486 26.347 1.00 92.19 176 LYS A C 1
ATOM 1402 O O . LYS A 1 176 ? -21.017 -7.908 26.694 1.00 92.19 176 LYS A O 1
ATOM 1407 N N . ILE A 1 177 ? -19.937 -9.334 25.325 1.00 92.94 177 ILE A N 1
ATOM 1408 C CA . ILE A 1 177 ? -21.127 -9.715 24.564 1.00 92.94 177 ILE A CA 1
ATOM 1409 C C . ILE A 1 177 ? -21.409 -11.211 24.671 1.00 92.94 177 ILE A C 1
ATOM 1411 O O . ILE A 1 177 ? -20.474 -12.015 24.704 1.00 92.94 177 ILE A O 1
ATOM 1415 N N . PHE A 1 178 ? -22.685 -11.582 24.761 1.00 93.88 178 PHE A N 1
ATOM 1416 C CA . PHE A 1 178 ? -23.124 -12.977 24.762 1.00 93.88 178 PHE A CA 1
ATOM 1417 C C . PHE A 1 178 ? -24.587 -13.125 24.297 1.00 93.88 178 PHE A C 1
ATOM 1419 O O . PHE A 1 178 ? -25.420 -12.312 24.683 1.00 93.88 178 PHE A O 1
ATOM 1426 N N . PRO A 1 179 ? -24.952 -14.188 23.563 1.00 94.25 179 PRO A N 1
ATOM 1427 C CA . PRO A 1 179 ? -24.055 -15.192 22.998 1.00 94.25 179 PRO A CA 1
ATOM 1428 C C . PRO A 1 179 ? -23.178 -14.603 21.882 1.00 94.25 179 PRO A C 1
ATOM 1430 O O . PRO A 1 179 ? -23.579 -13.686 21.181 1.00 94.25 179 PRO A O 1
ATOM 1433 N N . ASN A 1 180 ? -21.960 -15.122 21.741 1.00 90.81 180 ASN A N 1
ATOM 1434 C CA . ASN A 1 180 ? -21.071 -14.819 20.622 1.00 90.81 180 ASN A CA 1
ATOM 1435 C C . ASN A 1 180 ? -20.288 -16.100 20.281 1.00 90.81 180 ASN A C 1
ATOM 1437 O O . ASN A 1 180 ? -19.445 -16.500 21.089 1.00 90.81 180 ASN A O 1
ATOM 1441 N N . PRO A 1 181 ? -20.567 -16.788 19.158 1.00 94.88 181 PRO A N 1
ATOM 1442 C CA . PRO A 1 181 ? -21.399 -16.346 18.032 1.00 94.88 181 PRO A CA 1
ATOM 1443 C C . PRO A 1 181 ? -22.886 -16.145 18.357 1.00 94.88 181 PRO A C 1
ATOM 1445 O O . PRO A 1 181 ? -23.457 -16.897 19.146 1.00 94.88 181 PRO A O 1
ATOM 1448 N N . ALA A 1 182 ? -23.478 -15.122 17.749 1.00 93.00 182 ALA A N 1
ATOM 1449 C CA . ALA A 1 182 ? -24.864 -14.700 17.894 1.00 93.00 182 ALA A CA 1
ATOM 1450 C C . ALA A 1 182 ? -25.689 -15.105 16.661 1.00 93.00 182 ALA A C 1
ATOM 1452 O O . ALA A 1 182 ? -25.138 -15.206 15.569 1.00 93.00 182 ALA A O 1
ATOM 1453 N N . ASN A 1 183 ? -26.994 -15.314 16.840 1.00 91.75 183 ASN A N 1
ATOM 1454 C CA . ASN A 1 183 ? -27.951 -15.448 15.735 1.00 91.75 183 ASN A CA 1
ATOM 1455 C C . ASN A 1 183 ? -28.717 -14.114 15.630 1.00 91.75 183 ASN A C 1
ATOM 1457 O O . ASN A 1 183 ? -28.129 -13.084 15.323 1.00 91.75 183 ASN A O 1
ATOM 1461 N N . ASP A 1 184 ? -29.984 -14.098 16.044 1.00 90.44 184 ASP A N 1
ATOM 1462 C CA . ASP A 1 184 ? -30.880 -12.940 15.926 1.00 90.44 184 ASP A CA 1
ATOM 1463 C C . ASP A 1 184 ? -30.592 -11.807 16.926 1.00 90.44 184 ASP A C 1
ATOM 1465 O O . ASP A 1 184 ? -31.093 -10.691 16.774 1.00 90.44 184 ASP A O 1
ATOM 1469 N N . PHE A 1 185 ? -29.813 -12.072 17.980 1.00 92.56 185 PHE A N 1
ATOM 1470 C CA . PHE A 1 185 ? -29.460 -11.078 18.992 1.00 92.56 185 PHE A CA 1
ATOM 1471 C C . PHE A 1 185 ? -28.189 -11.440 19.774 1.00 92.56 185 PHE A C 1
ATOM 1473 O O . PHE A 1 185 ? -27.817 -12.610 19.895 1.00 92.56 185 PHE A O 1
ATOM 1480 N N . THR A 1 186 ? -27.567 -10.428 20.379 1.00 94.69 186 THR A N 1
ATOM 1481 C CA . THR A 1 186 ? -26.561 -10.579 21.441 1.00 94.69 186 THR A CA 1
ATOM 1482 C C . THR A 1 186 ? -26.855 -9.606 22.576 1.00 94.69 186 THR A C 1
ATOM 1484 O O . THR A 1 186 ? -27.290 -8.483 22.349 1.00 94.69 186 THR A O 1
ATOM 1487 N N . PHE A 1 187 ? -26.565 -9.984 23.814 1.00 94.44 187 PHE A N 1
ATOM 1488 C CA . PHE A 1 187 ? -26.518 -9.042 24.923 1.00 94.44 187 PHE A CA 1
ATOM 1489 C C . PHE A 1 187 ? -25.169 -8.341 24.964 1.00 94.44 187 PHE A C 1
ATOM 1491 O O . PHE A 1 187 ? -24.141 -8.993 24.811 1.00 94.44 187 PHE A O 1
ATOM 1498 N N . LEU A 1 188 ? -25.177 -7.036 25.218 1.00 93.81 188 LEU A N 1
ATOM 1499 C CA . LEU A 1 188 ? -24.030 -6.256 25.663 1.00 93.81 188 LEU A CA 1
ATOM 1500 C C . LEU A 1 188 ? -24.148 -6.070 27.175 1.00 93.81 188 LEU A C 1
ATOM 1502 O O . LEU A 1 188 ? -25.038 -5.373 27.660 1.00 93.81 188 LEU A O 1
ATOM 1506 N N . SER A 1 189 ? -23.253 -6.708 27.915 1.00 93.56 189 SER A N 1
ATOM 1507 C CA . SER A 1 189 ? -23.176 -6.606 29.366 1.00 93.56 189 SER A CA 1
ATOM 1508 C C . SER A 1 189 ? -22.078 -5.635 29.750 1.00 93.56 189 SER A C 1
ATOM 1510 O O . SER A 1 189 ? -20.971 -5.754 29.232 1.00 93.56 189 SER A O 1
ATOM 1512 N N . LEU A 1 190 ? -22.385 -4.676 30.621 1.00 93.00 190 LEU A N 1
ATOM 1513 C CA . LEU A 1 190 ? -21.442 -3.672 31.110 1.00 93.00 190 LEU A CA 1
ATOM 1514 C C . LEU A 1 190 ? -21.803 -3.211 32.532 1.00 93.00 190 LEU A C 1
ATOM 1516 O O . LEU A 1 190 ? -22.960 -3.271 32.947 1.00 93.00 190 LEU A O 1
ATOM 1520 N N . THR A 1 191 ? -20.813 -2.731 33.278 1.00 92.00 191 THR A N 1
ATOM 1521 C CA . THR A 1 191 ? -20.965 -2.166 34.625 1.00 92.00 191 THR A CA 1
ATOM 1522 C C . THR A 1 191 ? -20.578 -0.694 34.593 1.00 92.00 191 THR A C 1
ATOM 1524 O O . THR A 1 191 ? -19.405 -0.391 34.407 1.00 92.00 191 THR A O 1
ATOM 1527 N N . LEU A 1 192 ? -21.524 0.216 34.806 1.00 91.06 192 LEU A N 1
ATOM 1528 C CA . LEU A 1 192 ? -21.277 1.657 34.881 1.00 91.06 192 LEU A CA 1
ATOM 1529 C C . LEU A 1 192 ? -20.986 2.093 36.321 1.00 91.06 192 LEU A C 1
ATOM 1531 O O . LEU A 1 192 ? -21.688 1.685 37.246 1.00 91.06 192 LEU A O 1
ATOM 1535 N N . GLN A 1 193 ? -19.970 2.932 36.521 1.00 88.06 193 GLN A N 1
ATOM 1536 C CA . GLN A 1 193 ? -19.656 3.535 37.822 1.00 88.06 193 GLN A CA 1
ATOM 1537 C C . GLN A 1 193 ? -20.491 4.792 38.111 1.00 88.06 193 GLN A C 1
ATOM 1539 O O . GLN A 1 193 ? -20.727 5.109 39.273 1.00 88.06 193 GLN A O 1
ATOM 1544 N N . SER A 1 194 ? -20.969 5.471 37.070 1.00 86.81 194 SER A N 1
ATOM 1545 C CA . SER A 1 194 ? -21.813 6.668 37.127 1.00 86.81 194 SER A CA 1
ATOM 1546 C C . SER A 1 194 ? -22.886 6.616 36.037 1.00 86.81 194 SER A C 1
ATOM 1548 O O . SER A 1 194 ? -22.852 5.754 35.157 1.00 86.81 194 SER A O 1
ATOM 1550 N N . ASP A 1 195 ? -23.860 7.520 36.106 1.00 88.19 195 ASP A N 1
ATOM 1551 C CA . ASP A 1 195 ? -24.869 7.665 35.059 1.00 88.19 195 ASP A CA 1
ATOM 1552 C C . ASP A 1 195 ? -24.201 8.091 33.742 1.00 88.19 195 ASP A C 1
ATOM 1554 O O . ASP A 1 195 ? -23.383 9.013 33.712 1.00 88.19 195 ASP A O 1
ATOM 1558 N N . ALA A 1 196 ? -24.534 7.407 32.649 1.00 90.31 196 ALA A N 1
ATOM 1559 C CA . ALA A 1 196 ? -23.848 7.555 31.374 1.00 90.31 196 ALA A CA 1
ATOM 1560 C C . ALA A 1 196 ? -24.802 7.441 30.185 1.00 90.31 196 ALA A C 1
ATOM 1562 O O . ALA A 1 196 ? -25.861 6.811 30.244 1.00 90.31 196 ALA A O 1
ATOM 1563 N N . ILE A 1 197 ? -24.381 8.011 29.059 1.00 88.94 197 ILE A N 1
ATOM 1564 C CA . ILE A 1 197 ? -24.995 7.754 27.761 1.00 88.94 197 ILE A CA 1
ATOM 1565 C C . ILE A 1 197 ? -24.150 6.705 27.042 1.00 88.94 197 ILE A C 1
ATOM 1567 O O . ILE A 1 197 ? -22.988 6.948 26.741 1.00 88.94 197 ILE A O 1
ATOM 1571 N N . VAL A 1 198 ? -24.729 5.546 26.754 1.00 89.75 198 VAL A N 1
ATOM 1572 C CA . VAL A 1 198 ? -24.077 4.455 26.029 1.00 89.75 198 VAL A CA 1
ATOM 1573 C C . VAL A 1 198 ? -24.595 4.432 24.600 1.00 89.75 198 VAL A C 1
ATOM 1575 O O . VAL A 1 198 ? -25.788 4.255 24.372 1.00 89.75 198 VAL A O 1
ATOM 1578 N N . LYS A 1 199 ? -23.710 4.599 23.624 1.00 88.88 199 LYS A N 1
ATOM 1579 C CA . LYS A 1 199 ? -24.006 4.414 22.204 1.00 88.88 199 LYS A CA 1
ATOM 1580 C C . LYS A 1 199 ? -23.374 3.114 21.734 1.00 88.88 199 LYS A C 1
ATOM 1582 O O . LYS A 1 199 ? -22.223 2.828 22.051 1.00 88.88 199 LYS A O 1
ATOM 1587 N N . VAL A 1 200 ? -24.135 2.327 20.987 1.00 89.12 200 VAL A N 1
ATOM 1588 C CA . VAL A 1 200 ? -23.660 1.077 20.391 1.00 89.12 200 VAL A CA 1
ATOM 1589 C C . VAL A 1 200 ? -23.767 1.210 18.881 1.00 89.12 200 VAL A C 1
ATOM 1591 O O . VAL A 1 200 ? -24.778 1.710 18.389 1.00 89.12 200 VAL A O 1
ATOM 1594 N N . THR A 1 201 ? -22.748 0.759 18.158 1.00 87.31 201 THR A N 1
ATOM 1595 C CA . THR A 1 201 ? -22.728 0.741 16.691 1.00 87.31 201 THR A CA 1
ATOM 1596 C C . THR A 1 201 ? -22.039 -0.529 16.201 1.00 87.31 201 THR A C 1
ATOM 1598 O O . THR A 1 201 ? -21.042 -0.960 16.780 1.00 87.31 201 THR A O 1
ATOM 1601 N N . ILE A 1 202 ? -22.564 -1.146 15.144 1.00 87.25 202 ILE A N 1
ATOM 1602 C CA . ILE A 1 202 ? -21.993 -2.344 14.521 1.00 87.25 202 ILE A CA 1
ATOM 1603 C C . ILE A 1 202 ? -21.416 -1.968 13.158 1.00 87.25 202 ILE A C 1
ATOM 1605 O O . ILE A 1 202 ? -22.118 -1.418 12.310 1.00 87.25 202 ILE A O 1
ATOM 1609 N N . PHE A 1 203 ? -20.152 -2.319 12.941 1.00 84.12 203 PHE A N 1
ATOM 1610 C CA . PHE A 1 203 ? -19.439 -2.119 11.684 1.00 84.12 203 PHE A CA 1
ATOM 1611 C C . PHE A 1 203 ? -19.086 -3.454 11.035 1.00 84.12 203 PHE A C 1
ATOM 1613 O O . PHE A 1 203 ? -18.714 -4.417 11.713 1.00 84.12 203 PHE A O 1
ATOM 1620 N N . SER A 1 204 ? -19.165 -3.497 9.709 1.00 78.69 204 SER A N 1
ATOM 1621 C CA . SER A 1 204 ? -18.537 -4.554 8.906 1.00 78.69 204 SER A CA 1
ATOM 1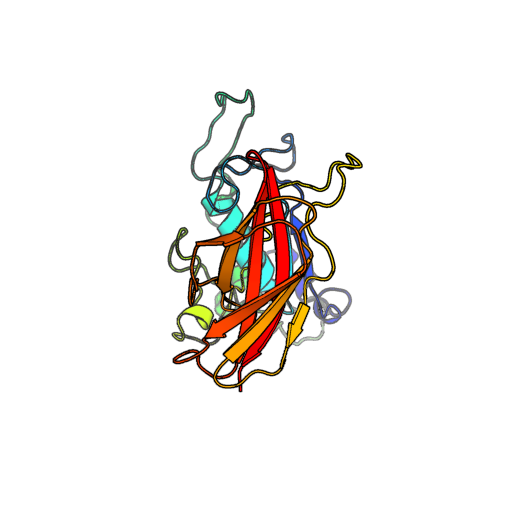622 C C . SER A 1 204 ? -17.008 -4.462 8.966 1.00 78.69 204 SER A C 1
ATOM 1624 O O . SER A 1 204 ? -16.454 -3.427 9.340 1.00 78.69 204 SER A O 1
ATOM 1626 N N . LEU A 1 205 ? -16.308 -5.526 8.558 1.00 73.19 205 LEU A N 1
ATOM 1627 C CA . LEU A 1 205 ? -14.842 -5.504 8.430 1.00 73.19 205 LEU A CA 1
ATOM 1628 C C . LEU A 1 205 ? -14.338 -4.461 7.420 1.00 73.19 205 LEU A C 1
ATOM 1630 O O . LEU A 1 205 ? -13.219 -3.984 7.559 1.00 73.19 205 LEU A O 1
ATOM 1634 N N . SER A 1 206 ? -15.167 -4.075 6.448 1.00 67.56 206 SER A N 1
ATOM 1635 C CA . SER A 1 206 ? -14.864 -3.016 5.482 1.00 67.56 206 SER A CA 1
ATOM 1636 C C . SER A 1 206 ? -15.134 -1.602 6.017 1.00 67.56 206 SER A C 1
ATOM 1638 O O . SER A 1 206 ? -15.019 -0.639 5.268 1.00 67.56 206 SER A O 1
ATOM 1640 N N . GLY A 1 207 ? -15.522 -1.453 7.291 1.00 66.31 207 GLY A N 1
ATOM 1641 C CA . GLY A 1 207 ? -15.738 -0.152 7.933 1.00 66.31 207 GLY A CA 1
ATOM 1642 C C . GLY A 1 207 ? -17.098 0.494 7.657 1.00 66.31 207 GLY A C 1
ATOM 1643 O O . GLY A 1 207 ? -17.355 1.586 8.157 1.00 66.31 207 GLY A O 1
ATOM 1644 N N . ASN A 1 208 ? -17.997 -0.174 6.927 1.00 70.88 208 ASN A N 1
ATOM 1645 C CA . ASN A 1 208 ? -19.360 0.323 6.735 1.00 70.88 208 ASN A CA 1
ATOM 1646 C C . ASN A 1 208 ? -20.168 0.141 8.022 1.00 70.88 208 ASN A C 1
ATOM 1648 O O . ASN A 1 208 ? -20.187 -0.965 8.581 1.00 70.88 208 ASN A O 1
ATOM 1652 N N . GLU A 1 209 ? -20.843 1.204 8.462 1.00 78.19 209 GLU A N 1
ATOM 1653 C CA . GLU A 1 209 ? -21.825 1.152 9.544 1.00 78.19 209 GLU A CA 1
ATOM 1654 C C . GLU A 1 209 ? -23.026 0.321 9.085 1.00 78.19 209 GLU A C 1
ATOM 1656 O O . GLU A 1 209 ? -23.696 0.654 8.111 1.00 78.19 209 GLU A O 1
ATOM 1661 N N . ILE A 1 210 ? -23.269 -0.795 9.768 1.00 74.44 210 ILE A N 1
ATOM 1662 C CA . ILE A 1 210 ? -24.366 -1.713 9.450 1.00 74.44 210 ILE A CA 1
ATOM 1663 C C . ILE A 1 210 ? -25.616 -1.316 10.226 1.00 74.44 210 ILE A C 1
ATOM 1665 O O . ILE A 1 210 ? -26.725 -1.387 9.702 1.00 74.44 210 ILE A O 1
ATOM 1669 N N . PHE A 1 211 ? -25.439 -0.926 11.492 1.00 70.12 211 PHE A N 1
ATOM 1670 C CA . PHE A 1 211 ? -26.552 -0.669 12.393 1.00 70.12 211 PHE A CA 1
ATOM 1671 C C . PHE A 1 211 ? -26.136 0.147 13.626 1.00 70.12 211 PHE A C 1
ATOM 1673 O O . PHE A 1 211 ? -25.101 -0.128 14.240 1.00 70.12 211 PHE A O 1
ATOM 1680 N N . ALA A 1 212 ? -26.996 1.079 14.048 1.00 65.75 212 ALA A N 1
ATOM 1681 C CA . ALA A 1 212 ? -26.906 1.792 15.322 1.00 65.75 212 ALA A CA 1
ATOM 1682 C C . ALA A 1 212 ? -28.121 1.436 16.200 1.00 65.75 212 ALA A C 1
ATOM 1684 O O . ALA A 1 212 ? -29.177 2.054 16.056 1.00 65.75 212 ALA A O 1
ATOM 1685 N N . PRO A 1 213 ? -27.996 0.462 17.126 1.00 57.94 213 PRO A N 1
ATOM 1686 C CA . PRO A 1 213 ? -29.082 0.066 18.029 1.00 57.94 213 PRO A CA 1
ATOM 1687 C C . PRO A 1 213 ? -29.670 1.201 18.881 1.00 57.94 213 PRO A C 1
ATOM 1689 O O . PRO A 1 213 ? -30.764 1.048 19.419 1.00 57.94 213 PRO A O 1
ATOM 1692 N N . GLY A 1 214 ? -28.959 2.327 19.013 1.00 63.28 214 GLY A N 1
ATOM 1693 C CA . GLY A 1 214 ? -29.447 3.545 19.654 1.00 63.28 214 GLY A CA 1
ATOM 1694 C C . GLY A 1 214 ? -28.501 4.121 20.710 1.00 63.28 214 GLY A C 1
ATOM 1695 O O . GLY A 1 214 ? -27.424 3.590 20.988 1.00 63.28 214 GLY A O 1
ATOM 1696 N N . LEU A 1 215 ? -28.933 5.248 21.284 1.00 79.81 215 LEU A N 1
ATOM 1697 C CA . LEU A 1 215 ? -28.332 5.931 22.433 1.00 79.81 215 LEU A CA 1
ATOM 1698 C C . LEU A 1 215 ? -29.121 5.563 23.697 1.00 79.81 215 LEU A C 1
ATOM 1700 O O . LEU A 1 215 ? -30.293 5.917 23.828 1.00 79.81 215 LEU A O 1
ATOM 1704 N N . PHE A 1 216 ? -28.477 4.887 24.641 1.00 86.31 216 PHE A N 1
ATOM 1705 C CA . PHE A 1 216 ? -29.063 4.446 25.903 1.00 86.31 216 PHE A CA 1
ATOM 1706 C C . PHE A 1 216 ? -28.623 5.375 27.033 1.00 86.31 216 PHE A C 1
ATOM 1708 O O . PHE A 1 216 ? -27.435 5.484 27.317 1.00 86.31 216 PHE A O 1
ATOM 1715 N N . LYS A 1 217 ? -29.565 6.034 27.712 1.00 90.25 217 LYS A N 1
ATOM 1716 C CA . LYS A 1 217 ? -29.277 6.722 28.979 1.00 90.25 217 LYS A CA 1
ATOM 1717 C C . LYS A 1 217 ? -29.409 5.707 30.106 1.00 90.25 217 LYS A C 1
ATOM 1719 O O . LYS A 1 217 ? -30.506 5.203 30.334 1.00 90.25 217 LYS A O 1
ATOM 1724 N N . LEU A 1 218 ? -28.304 5.384 30.762 1.00 91.25 218 LEU A N 1
ATOM 1725 C CA . LEU A 1 218 ? -28.232 4.339 31.775 1.00 91.25 218 LEU A CA 1
ATOM 1726 C C . LEU A 1 218 ? -27.732 4.924 33.090 1.00 91.25 218 LEU A C 1
ATOM 1728 O O . LEU A 1 218 ? -26.829 5.756 33.103 1.00 91.25 218 LEU A O 1
ATOM 1732 N N . HIS A 1 219 ? -28.309 4.462 34.194 1.00 92.06 219 HIS A N 1
ATOM 1733 C CA . HIS A 1 219 ? -27.822 4.806 35.524 1.00 92.06 219 HIS A CA 1
ATOM 1734 C C . HIS A 1 219 ? -26.570 3.997 35.883 1.00 92.06 219 HIS A C 1
ATOM 1736 O O . HIS A 1 219 ? -26.277 2.984 35.248 1.00 92.06 219 HIS A O 1
ATOM 1742 N N . SER A 1 220 ? -25.847 4.393 36.925 1.00 91.62 220 SER A N 1
ATOM 1743 C CA . SER A 1 220 ? -24.790 3.551 37.504 1.00 91.62 220 SER A CA 1
ATOM 1744 C C . SER A 1 220 ? -25.297 2.134 37.845 1.00 91.62 220 SER A C 1
ATOM 1746 O O . SER A 1 220 ? -26.452 1.940 38.231 1.00 91.62 220 SER A O 1
ATOM 1748 N N . GLY A 1 221 ? -24.445 1.118 37.677 1.00 91.44 221 GLY A N 1
ATOM 1749 C CA . GLY A 1 221 ? -24.771 -0.287 37.941 1.00 91.44 221 GLY A CA 1
ATOM 1750 C C . GLY A 1 221 ? -24.555 -1.230 36.754 1.00 91.44 221 GLY A C 1
ATOM 1751 O O . GLY A 1 221 ? -23.928 -0.884 35.754 1.00 91.44 221 GLY A O 1
ATOM 1752 N N . ASN A 1 222 ? -25.041 -2.464 36.891 1.00 94.19 222 ASN A N 1
ATOM 1753 C CA . ASN A 1 222 ? -24.907 -3.504 35.870 1.00 94.19 222 ASN A CA 1
ATOM 1754 C C . ASN A 1 222 ? -26.058 -3.439 34.868 1.00 94.19 222 ASN A C 1
ATOM 1756 O O . ASN A 1 222 ? -27.221 -3.465 35.265 1.00 94.19 222 ASN A O 1
ATOM 1760 N N . HIS A 1 223 ? -25.728 -3.465 33.581 1.00 94.19 223 HIS A N 1
ATOM 1761 C CA . HIS A 1 223 ? -26.692 -3.451 32.486 1.00 94.19 223 HIS A CA 1
ATOM 1762 C C . HIS A 1 223 ? -26.429 -4.597 31.526 1.00 94.19 223 HIS A C 1
ATOM 1764 O O . HIS A 1 223 ? -25.279 -4.908 31.227 1.00 94.19 223 HIS A O 1
ATOM 1770 N N . ASN A 1 224 ? -27.511 -5.185 31.020 1.00 94.31 224 ASN A N 1
ATOM 1771 C CA . ASN A 1 224 ? -27.494 -6.133 29.912 1.00 94.31 224 ASN A CA 1
ATOM 1772 C C . ASN A 1 224 ? -28.415 -5.586 28.821 1.00 94.31 224 ASN A C 1
ATOM 1774 O O . ASN A 1 224 ? -29.635 -5.719 28.904 1.00 94.31 224 ASN A O 1
ATOM 1778 N N . LEU A 1 225 ? -27.831 -4.940 27.818 1.00 92.38 225 LEU A N 1
ATOM 1779 C CA . LEU A 1 225 ? -28.564 -4.364 26.697 1.00 92.38 225 LEU A CA 1
ATOM 1780 C C . LEU A 1 225 ? -28.783 -5.438 25.641 1.00 92.38 225 LEU A C 1
ATOM 1782 O O . LEU A 1 225 ? -27.822 -6.063 25.200 1.00 92.38 225 LEU A O 1
ATOM 1786 N N . ASN A 1 226 ? -30.029 -5.655 25.230 1.00 92.31 226 ASN A N 1
ATOM 1787 C CA . ASN A 1 226 ? -30.317 -6.553 24.119 1.00 92.31 226 ASN A CA 1
ATOM 1788 C C . ASN A 1 226 ? -30.027 -5.842 22.791 1.00 92.31 226 ASN A C 1
ATOM 1790 O O . ASN A 1 226 ? -30.650 -4.826 22.484 1.00 92.31 226 ASN A O 1
ATOM 1794 N N . ILE A 1 227 ? -29.093 -6.378 22.013 1.00 91.44 227 ILE A N 1
ATOM 1795 C CA . ILE A 1 227 ? -28.723 -5.877 20.695 1.00 91.44 227 ILE A CA 1
ATOM 1796 C C . ILE A 1 227 ? -29.343 -6.805 19.655 1.00 91.44 227 ILE A C 1
ATOM 1798 O O . ILE A 1 227 ? -28.878 -7.927 19.455 1.00 91.44 227 ILE A O 1
ATOM 1802 N N . SER A 1 228 ? -30.403 -6.325 19.005 1.00 89.56 228 SER A N 1
ATOM 1803 C CA . SER A 1 228 ? -31.037 -7.022 17.884 1.00 89.56 228 SER A CA 1
ATOM 1804 C C . SER A 1 228 ? -30.091 -7.062 16.685 1.00 89.56 228 SER A C 1
ATOM 1806 O O . SER A 1 228 ? -29.544 -6.034 16.291 1.00 89.56 228 SER A O 1
ATOM 1808 N N . LEU A 1 229 ? -29.951 -8.243 16.091 1.00 89.62 229 LEU A N 1
ATOM 1809 C CA . LEU A 1 229 ? -29.169 -8.522 14.886 1.00 89.62 229 LEU A CA 1
ATOM 1810 C C . LEU A 1 229 ? -30.067 -8.945 13.713 1.00 89.62 229 LEU A C 1
ATOM 1812 O O . LEU A 1 229 ? -29.577 -9.399 12.686 1.00 89.62 229 LEU A O 1
ATOM 1816 N N . ASN A 1 230 ? -31.385 -8.773 13.842 1.00 85.50 230 ASN A N 1
ATOM 1817 C CA . ASN A 1 230 ? -32.331 -9.019 12.757 1.00 85.50 230 ASN A CA 1
ATOM 1818 C C . ASN A 1 230 ? -31.931 -8.259 11.485 1.00 85.50 230 ASN A C 1
ATOM 1820 O O . ASN A 1 230 ? -31.813 -7.035 11.494 1.00 85.50 230 ASN A O 1
ATOM 1824 N N . GLY A 1 231 ? -31.761 -8.994 10.386 1.00 82.00 231 GLY A N 1
ATOM 1825 C CA . GLY A 1 231 ? -31.350 -8.440 9.094 1.00 82.00 231 GLY A CA 1
ATOM 1826 C C . GLY A 1 231 ? -29.837 -8.265 8.925 1.00 82.00 231 GLY A C 1
ATOM 1827 O O . GLY A 1 231 ? -29.401 -7.875 7.844 1.00 82.00 231 GLY A O 1
ATOM 1828 N N . VAL A 1 232 ? -29.029 -8.579 9.942 1.00 86.19 232 VAL A N 1
ATOM 1829 C CA . VAL A 1 232 ? -27.572 -8.672 9.807 1.00 86.19 232 VAL A CA 1
ATOM 1830 C C . VAL A 1 232 ? -27.236 -10.032 9.200 1.00 86.19 232 VAL A C 1
ATOM 1832 O O . VAL A 1 232 ? -27.641 -11.070 9.716 1.00 86.19 232 VAL A O 1
ATOM 1835 N N . VAL A 1 233 ? -26.518 -10.026 8.078 1.00 87.25 233 VAL A N 1
ATOM 1836 C CA . VAL A 1 233 ? -26.095 -11.256 7.396 1.00 87.25 233 VAL A CA 1
ATOM 1837 C C . VAL A 1 233 ? -25.061 -11.997 8.254 1.00 87.25 233 VAL A C 1
ATOM 1839 O O . VAL A 1 233 ? -24.305 -11.393 9.010 1.00 87.25 233 VAL A O 1
ATOM 1842 N N . SER A 1 234 ? -25.005 -13.319 8.137 1.00 89.06 234 SER A N 1
ATOM 1843 C CA . SER A 1 234 ? -23.972 -14.139 8.770 1.00 89.06 234 SER A CA 1
ATOM 1844 C C . SER A 1 234 ? -22.564 -13.669 8.369 1.00 89.06 234 SER A C 1
ATOM 1846 O O . SER A 1 234 ? -22.262 -13.552 7.178 1.00 89.06 234 SER A O 1
ATOM 1848 N N . GLY A 1 235 ? -21.693 -13.406 9.346 1.00 88.56 235 GLY A N 1
ATOM 1849 C CA . GLY A 1 235 ? -20.378 -12.817 9.099 1.00 88.56 235 GLY A CA 1
ATOM 1850 C C . GLY A 1 235 ? -19.639 -12.337 10.350 1.00 88.56 235 GLY A C 1
ATOM 1851 O O . GLY A 1 235 ? -20.048 -12.575 11.489 1.00 88.56 235 GLY A O 1
ATOM 1852 N N . TYR A 1 236 ? -18.515 -11.656 10.122 1.00 86.25 236 TYR A N 1
ATOM 1853 C CA . TYR A 1 236 ? -17.691 -11.041 11.163 1.00 86.25 236 TYR A CA 1
ATOM 1854 C C . TYR A 1 236 ? -17.906 -9.530 11.200 1.00 86.25 236 TYR A C 1
ATOM 1856 O O . TYR A 1 236 ? -17.855 -8.859 10.170 1.00 86.25 236 TYR A O 1
ATOM 1864 N N . TYR A 1 237 ? -18.082 -9.000 12.405 1.00 88.06 237 TYR A N 1
ATOM 1865 C CA . TYR A 1 237 ? -18.381 -7.596 12.651 1.00 88.06 237 TYR A CA 1
ATOM 1866 C C . TYR A 1 237 ? -17.584 -7.068 13.844 1.00 88.06 237 TYR A C 1
ATOM 1868 O O . TYR A 1 237 ? -17.102 -7.827 14.691 1.00 88.06 237 TYR A O 1
ATOM 1876 N N . THR A 1 238 ? -17.485 -5.746 13.938 1.00 89.06 238 THR A N 1
ATOM 1877 C CA . THR A 1 238 ? -16.979 -5.051 15.124 1.00 89.06 238 THR A CA 1
ATOM 1878 C C . THR A 1 238 ? -18.128 -4.306 15.785 1.00 89.06 238 THR A C 1
ATOM 1880 O O . THR A 1 238 ? -18.715 -3.410 15.181 1.00 89.06 238 THR A O 1
ATOM 1883 N N . LEU A 1 239 ? -18.442 -4.657 17.032 1.00 88.56 239 LEU A N 1
ATOM 1884 C CA . LEU A 1 239 ? -19.365 -3.899 17.871 1.00 88.56 239 LEU A CA 1
ATOM 1885 C C . LEU A 1 239 ? -18.563 -2.856 18.652 1.00 88.56 239 LEU A C 1
ATOM 1887 O O . LEU A 1 239 ? -17.673 -3.198 19.435 1.00 88.56 239 LEU A O 1
ATOM 1891 N N . ILE A 1 240 ? -18.875 -1.586 18.424 1.00 87.50 240 ILE A N 1
ATOM 1892 C CA . ILE A 1 240 ? -18.276 -0.436 19.097 1.00 87.50 240 ILE A CA 1
ATOM 1893 C C . ILE A 1 240 ? -19.263 0.078 20.141 1.00 87.50 240 ILE A C 1
ATOM 1895 O O . ILE A 1 240 ? -20.425 0.333 19.837 1.00 87.50 240 ILE A O 1
ATOM 1899 N N . THR A 1 241 ? -18.792 0.215 21.377 1.00 87.88 241 THR A N 1
ATOM 1900 C CA . THR A 1 241 ? -19.537 0.803 22.495 1.00 87.88 241 THR A CA 1
ATOM 1901 C C . THR A 1 241 ? -18.856 2.101 22.905 1.00 87.88 241 THR A C 1
ATOM 1903 O O . THR A 1 241 ? -17.695 2.075 23.306 1.00 87.88 241 THR A O 1
ATOM 1906 N N . GLU A 1 242 ? -19.563 3.222 22.820 1.00 87.50 242 GLU A N 1
ATOM 1907 C CA . GLU A 1 242 ? -19.121 4.532 23.298 1.00 87.50 242 GLU A CA 1
ATOM 1908 C C . GLU A 1 242 ? -19.884 4.865 24.588 1.00 87.50 242 GLU A C 1
ATOM 1910 O O . GLU A 1 242 ? -21.105 5.005 24.567 1.00 87.50 242 GLU A O 1
ATOM 1915 N N . VAL A 1 243 ? -19.189 4.985 25.716 1.00 88.19 243 VAL A N 1
ATOM 1916 C CA . VAL A 1 243 ? -19.762 5.379 27.010 1.00 88.19 243 VAL A CA 1
ATOM 1917 C C . VAL A 1 243 ? -19.406 6.835 27.275 1.00 88.19 243 VAL A C 1
ATOM 1919 O O . VAL A 1 243 ? -18.231 7.187 27.334 1.00 88.19 243 VAL A O 1
ATOM 1922 N N . ILE A 1 244 ? -20.414 7.691 27.409 1.00 85.12 244 ILE A N 1
ATOM 1923 C CA . ILE A 1 244 ? -20.267 9.140 27.539 1.00 85.12 244 ILE A CA 1
ATOM 1924 C C . ILE A 1 244 ? -20.685 9.565 28.949 1.00 85.12 244 ILE A C 1
ATOM 1926 O O . ILE A 1 244 ? -21.849 9.409 29.322 1.00 85.12 244 ILE A O 1
ATOM 1930 N N . VAL A 1 245 ? -19.745 10.134 29.703 1.00 83.06 245 VAL A N 1
ATOM 1931 C CA . VAL A 1 245 ? -19.928 10.653 31.070 1.00 83.06 245 VAL A CA 1
ATOM 1932 C C . VAL A 1 245 ? -19.347 12.063 31.118 1.00 83.06 245 VAL A C 1
ATOM 1934 O O . VAL A 1 245 ? -18.178 12.251 30.788 1.00 83.06 245 VAL A O 1
ATOM 1937 N N . ASP A 1 246 ? -20.155 13.062 31.481 1.00 76.56 246 ASP A N 1
ATOM 1938 C CA . ASP A 1 246 ? -19.727 14.463 31.657 1.00 76.56 246 ASP A CA 1
ATOM 1939 C C . ASP A 1 246 ? -18.855 15.020 30.508 1.00 76.56 246 ASP A C 1
ATOM 1941 O O . ASP A 1 246 ? -17.851 15.701 30.714 1.00 76.56 246 ASP A O 1
ATOM 1945 N N . GLY A 1 247 ? -19.216 14.689 29.262 1.00 67.62 247 GLY A N 1
ATOM 1946 C CA . GLY A 1 247 ? -18.504 15.126 28.053 1.00 67.62 247 GLY A CA 1
ATOM 1947 C C . GLY A 1 247 ? -17.239 14.329 27.706 1.00 67.62 247 GLY A C 1
ATOM 1948 O O . GLY A 1 247 ? -16.669 14.532 26.633 1.00 67.62 247 GLY A O 1
ATOM 1949 N N . LYS A 1 248 ? -16.815 13.383 28.550 1.00 72.81 248 LYS A N 1
ATOM 1950 C CA . LYS A 1 248 ? -15.763 12.404 28.237 1.00 72.81 248 LYS A CA 1
ATOM 1951 C C . LYS A 1 248 ? -16.378 11.174 27.579 1.00 72.81 248 LYS A C 1
ATOM 1953 O O . LYS A 1 248 ? -17.479 10.769 27.934 1.00 72.81 248 LYS A O 1
ATOM 1958 N N . THR A 1 249 ? -15.668 10.574 26.625 1.00 78.25 249 THR A N 1
ATOM 1959 C CA . THR A 1 249 ? -16.100 9.341 25.947 1.00 78.25 249 THR A CA 1
ATOM 1960 C C . THR A 1 249 ? -15.061 8.251 26.143 1.00 78.25 249 THR A C 1
ATOM 1962 O O . THR A 1 249 ? -13.907 8.443 25.764 1.00 78.25 249 THR A O 1
ATOM 1965 N N . GLU A 1 250 ? -15.484 7.105 26.659 1.00 81.75 250 GLU A N 1
ATOM 1966 C CA . GLU A 1 250 ? -14.713 5.864 26.670 1.00 81.75 250 GLU A CA 1
ATOM 1967 C C . GLU A 1 250 ? -15.218 4.945 25.552 1.00 81.75 250 GLU A C 1
ATOM 1969 O O . GLU A 1 250 ? -16.425 4.803 25.362 1.00 81.75 250 GLU A O 1
ATOM 1974 N N . ILE A 1 251 ? -14.307 4.335 24.789 1.00 82.06 251 ILE A N 1
ATOM 1975 C CA . ILE A 1 251 ? -14.652 3.493 23.634 1.00 82.06 251 ILE A CA 1
ATOM 1976 C C . ILE A 1 251 ? -14.170 2.065 23.881 1.00 82.06 251 ILE A C 1
ATOM 1978 O O . ILE A 1 251 ? -13.003 1.842 24.196 1.00 82.06 251 ILE A O 1
ATOM 1982 N N . SER A 1 252 ? -15.053 1.091 23.671 1.00 83.25 252 SER A N 1
ATOM 1983 C CA . SER A 1 252 ? -14.737 -0.338 23.676 1.00 83.25 252 SER A CA 1
ATOM 1984 C C . SER A 1 252 ? -15.104 -0.979 22.343 1.00 83.25 252 SER A C 1
ATOM 1986 O O . SER A 1 252 ? -16.109 -0.619 21.729 1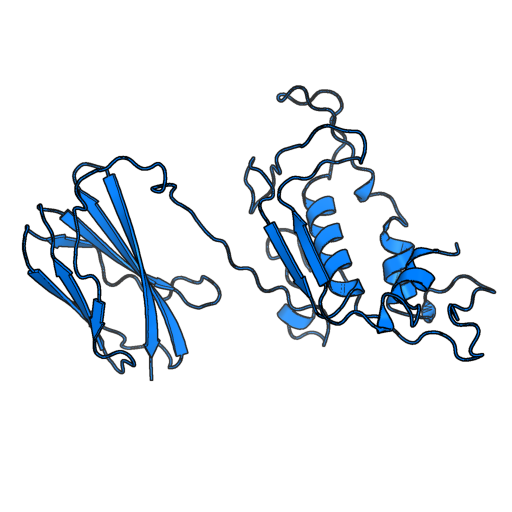.00 83.25 252 SER A O 1
ATOM 1988 N N . ARG A 1 253 ? -14.279 -1.924 21.882 1.00 86.62 253 ARG A N 1
ATOM 1989 C CA . ARG A 1 253 ? -14.460 -2.641 20.614 1.00 86.62 253 ARG A CA 1
ATOM 1990 C C . ARG A 1 253 ? -14.440 -4.136 20.873 1.00 86.62 253 ARG A C 1
ATOM 1992 O O . ARG A 1 253 ? -13.499 -4.642 21.480 1.00 86.62 253 ARG A O 1
ATOM 1999 N N . ILE A 1 254 ? -15.465 -4.839 20.404 1.00 87.69 254 ILE A N 1
ATOM 2000 C CA . ILE A 1 254 ? -15.598 -6.284 20.592 1.00 87.69 254 ILE A CA 1
ATOM 2001 C C . ILE A 1 254 ? -15.902 -6.946 19.250 1.00 87.69 254 ILE A C 1
ATOM 2003 O O . ILE A 1 254 ? -16.782 -6.506 18.510 1.00 87.69 254 ILE A O 1
ATOM 2007 N N . LYS A 1 255 ? -15.181 -8.032 18.947 1.00 87.94 255 LYS A N 1
ATOM 2008 C CA . LYS A 1 255 ? -15.467 -8.891 17.793 1.00 87.94 255 LYS A CA 1
ATOM 2009 C C . LYS A 1 255 ? -16.833 -9.550 17.977 1.00 87.94 255 LYS A C 1
ATOM 2011 O O . LYS A 1 255 ? -17.020 -10.301 18.932 1.00 87.94 255 LYS A O 1
ATOM 2016 N N . LEU A 1 256 ? -17.741 -9.334 17.034 1.00 88.31 256 LEU A N 1
ATOM 2017 C CA . LEU A 1 256 ? -19.048 -9.978 16.949 1.00 88.31 256 LEU A CA 1
ATOM 2018 C C . LEU A 1 256 ? -19.047 -10.972 15.782 1.00 88.31 256 LEU A C 1
ATOM 2020 O O . LEU A 1 256 ? -18.607 -10.647 14.681 1.00 88.31 256 LEU A O 1
ATOM 2024 N N . VAL A 1 257 ? -19.533 -12.186 16.024 1.00 91.69 257 VAL A N 1
ATOM 2025 C CA . VAL A 1 257 ? -19.752 -13.205 14.992 1.00 91.69 257 VAL A CA 1
ATOM 2026 C C . VAL A 1 257 ? -21.252 -13.444 14.880 1.00 91.69 257 VAL A C 1
ATOM 2028 O O . VAL A 1 257 ? -21.866 -13.811 15.879 1.00 91.69 257 VAL A O 1
ATOM 2031 N N . VAL A 1 258 ? -21.825 -13.251 13.692 1.00 91.19 258 VAL A N 1
ATOM 2032 C CA . VAL A 1 258 ? -23.241 -13.532 13.391 1.00 91.19 258 VAL A CA 1
ATOM 2033 C C . VAL A 1 258 ? -23.324 -14.807 12.556 1.00 91.19 258 VAL A C 1
ATOM 2035 O O . VAL A 1 258 ? -22.537 -14.973 11.620 1.00 91.19 258 VAL A O 1
ATOM 2038 N N . LYS A 1 259 ? -24.226 -15.716 12.921 1.00 88.00 259 LYS A N 1
ATOM 2039 C CA . LYS A 1 259 ? -24.484 -16.987 12.234 1.00 88.00 259 LYS A CA 1
ATOM 2040 C C . LYS A 1 259 ? -25.789 -16.966 11.460 1.00 88.00 259 LYS A C 1
ATOM 2042 O O . LYS A 1 259 ? -26.732 -16.295 11.923 1.00 88.00 259 LYS A O 1
#